Protein AF-A0A9X7E064-F1 (afdb_monomer)

InterPro domains:
  IPR023210 NADP-dependent oxidoreductase domain [PF00248] (1-167)
  IPR036812 NAD(P)-dependent oxidoreductase domain superfamily [G3DSA:3.20.20.100] (1-168)
  IPR036812 NAD(P)-dependent oxidoreductase domain superfamily [SSF51430] (1-170)
  IPR053135 Aldo-Keto Reductase 2 Subfamily Oxidoreductase [PTHR43312] (1-171)

Sequence (176 aa):
ETIEAFEELKKEGIIRHYGISSIRPNVVREYAKRSNIVSVLMEYSLLNRRPEEWFPLLNEHQISVIARGPLAKGILTDNNARKVERVKEKDYLSYSYDELHTTLASVKETIGESSLTGTAIQYCLHNKTVAAVIPGASSLQQLQENIRASQQLPLTKEEYVQLQKIVKYDTYALHR

Radius of gyration: 17.41 Å; Cα contacts (8 Å, |Δi|>4): 252; chains: 1; bounding box: 43×33×42 Å

Foldseek 3Di:
DVQVVQVVCCVVVVDVAAAEEDPFVLVVVCCLPPHDHQEYEYADWLQDQQCVVCLVSCVVSNHAYEHECLCLQVCQFPPNPVVLVCLCVPNSVPDRSVLSVQLVVQLCVLQPPDTSLLQSLLLQVVDPSHPYYDYDDPDPVVVVVNVVSVVDDRDDPVSSVSSVVSHDDDHDPPND

Solvent-accessible surface area (backbone atoms only — not comparable to full-atom values): 9838 Å² total; per-residue (Å²): 106,78,64,55,55,54,51,49,38,37,74,72,61,78,33,92,77,53,60,49,79,56,86,40,47,44,61,52,53,51,43,61,74,74,47,83,48,50,33,37,38,30,70,31,20,66,86,37,39,40,56,62,81,48,38,64,63,32,47,76,61,67,24,28,31,33,27,32,53,25,33,59,90,41,48,37,32,82,85,15,67,81,46,51,59,50,20,74,82,48,55,59,85,92,31,46,42,68,56,45,54,54,40,52,52,54,50,46,64,73,51,55,92,52,55,47,41,27,49,22,49,29,57,49,57,67,42,82,42,34,76,45,75,55,69,84,61,94,45,72,67,47,45,52,50,53,53,51,28,72,69,47,82,71,66,49,73,66,56,51,55,52,51,57,73,66,38,69,82,54,70,71,85,63,57,97

Nearest PDB structures (foldseek):
  1ynp-assembly1_A  TM=9.723E-01  e=6.258E-17  Halalkalibacterium halodurans C-125
  1ynq-assembly2_B  TM=9.766E-01  e=1.450E-16  Halalkalibacterium halodurans C-125
  1ynq-assembly1_A  TM=9.533E-01  e=4.636E-17  Halalkalibacterium halodurans C-125
  8jwl-assembly1_A  TM=7.390E-01  e=1.540E-08  Streptomyces xinghaiensis
  4aub-assembly1_C  TM=7.457E-01  e=4.178E-07  Escherichia coli K-12

Structure (mmCIF, N/CA/C/O backbone):
data_AF-A0A9X7E064-F1
#
_entry.id   AF-A0A9X7E064-F1
#
loop_
_atom_site.group_PDB
_atom_site.id
_atom_site.type_symbol
_atom_site.label_atom_id
_atom_site.label_alt_id
_atom_site.label_comp_id
_atom_site.label_asym_id
_atom_site.label_entity_id
_atom_site.label_seq_id
_atom_site.pdbx_PDB_ins_code
_atom_site.Cartn_x
_atom_site.Cartn_y
_atom_site.Cartn_z
_atom_site.occupancy
_atom_site.B_iso_or_equiv
_atom_site.auth_seq_id
_atom_site.auth_comp_id
_atom_site.auth_asym_id
_atom_site.auth_atom_id
_atom_site.pdbx_PDB_model_num
ATOM 1 N N . GLU A 1 1 ? 21.984 4.489 -17.964 1.00 93.38 1 GLU A N 1
ATOM 2 C CA . GLU A 1 1 ? 22.697 3.826 -16.857 1.00 93.38 1 GLU A CA 1
ATOM 3 C C . GLU A 1 1 ? 21.799 2.970 -15.957 1.00 93.38 1 GLU A C 1
ATOM 5 O O . GLU A 1 1 ? 21.797 1.769 -16.154 1.00 93.38 1 GLU A O 1
ATOM 10 N N . THR A 1 2 ? 20.993 3.500 -15.017 1.00 97.44 2 THR A N 1
ATOM 11 C CA . THR A 1 2 ? 20.268 2.624 -14.053 1.00 97.44 2 THR A CA 1
ATOM 12 C C . THR A 1 2 ? 19.339 1.597 -14.710 1.00 97.44 2 THR A C 1
ATOM 14 O O . THR A 1 2 ? 19.340 0.439 -14.312 1.00 97.44 2 THR A O 1
ATOM 17 N N . ILE A 1 3 ? 18.555 2.002 -15.716 1.00 97.62 3 ILE A N 1
ATOM 18 C CA . ILE A 1 3 ? 17.664 1.081 -16.443 1.00 97.62 3 ILE A CA 1
ATOM 19 C C . ILE A 1 3 ? 18.485 0.028 -17.201 1.00 97.62 3 ILE A C 1
ATOM 21 O O . ILE A 1 3 ? 18.182 -1.154 -17.104 1.00 97.62 3 ILE A O 1
ATOM 25 N N . GLU A 1 4 ? 19.544 0.447 -17.897 1.00 97.94 4 GLU A N 1
ATOM 26 C CA . GLU A 1 4 ? 20.429 -0.448 -18.661 1.00 97.94 4 GLU A CA 1
ATOM 27 C C . GLU A 1 4 ? 21.067 -1.507 -17.761 1.00 97.94 4 GLU A C 1
ATOM 29 O O . GLU A 1 4 ? 21.025 -2.682 -18.101 1.00 97.94 4 GLU A O 1
ATOM 34 N N . ALA A 1 5 ? 21.538 -1.123 -16.571 1.00 98.50 5 ALA A N 1
ATOM 35 C CA . ALA A 1 5 ? 22.094 -2.067 -15.607 1.00 98.50 5 ALA A CA 1
ATOM 36 C C . ALA A 1 5 ? 21.087 -3.171 -15.225 1.00 98.50 5 ALA A C 1
ATOM 38 O O . ALA A 1 5 ? 21.438 -4.347 -15.175 1.00 98.50 5 ALA A O 1
ATOM 39 N N . PHE A 1 6 ? 19.812 -2.831 -14.992 1.00 98.56 6 PHE A N 1
ATOM 40 C CA . PHE A 1 6 ? 18.788 -3.841 -14.694 1.00 98.56 6 PHE A CA 1
ATOM 41 C C . PHE A 1 6 ? 18.397 -4.684 -15.914 1.00 98.56 6 PHE A C 1
ATOM 43 O O . PHE A 1 6 ? 18.065 -5.861 -15.751 1.00 98.56 6 PHE A O 1
ATOM 50 N N . GLU A 1 7 ? 18.449 -4.121 -17.122 1.00 98.44 7 GLU A N 1
ATOM 51 C CA . GLU A 1 7 ? 18.250 -4.891 -18.354 1.00 98.44 7 GLU A CA 1
ATOM 52 C C . GLU A 1 7 ? 19.381 -5.892 -18.597 1.00 98.44 7 GLU A C 1
ATOM 54 O O . GLU A 1 7 ? 19.110 -7.034 -18.964 1.00 98.44 7 GLU A O 1
ATOM 59 N N . GLU A 1 8 ? 20.632 -5.512 -18.336 1.00 98.62 8 GLU A N 1
ATOM 60 C CA . GLU A 1 8 ? 21.789 -6.408 -18.420 1.00 98.62 8 GLU A CA 1
ATOM 61 C C . GLU A 1 8 ? 21.668 -7.558 -17.415 1.00 98.62 8 GLU A C 1
ATOM 63 O O . GLU A 1 8 ? 21.698 -8.720 -17.819 1.00 98.62 8 GLU A O 1
ATOM 68 N N . LEU A 1 9 ? 21.373 -7.263 -16.142 1.00 98.75 9 LEU A N 1
ATOM 69 C CA . LEU A 1 9 ? 21.144 -8.294 -15.118 1.00 98.75 9 LEU A CA 1
ATOM 70 C C . LEU A 1 9 ? 20.004 -9.254 -15.490 1.00 98.75 9 LEU A C 1
ATOM 72 O O . LEU A 1 9 ? 20.058 -10.448 -15.177 1.00 98.75 9 LEU A O 1
ATOM 76 N N . LYS A 1 10 ? 18.949 -8.746 -16.139 1.00 98.50 10 LYS A N 1
ATOM 77 C CA . LYS A 1 10 ? 17.831 -9.570 -16.614 1.00 98.50 10 LYS A CA 1
ATOM 78 C C . LYS A 1 10 ? 18.245 -10.434 -17.803 1.00 98.50 10 LYS A C 1
ATOM 80 O O . LYS A 1 10 ? 17.920 -11.619 -17.836 1.00 98.50 10 LYS A O 1
ATOM 85 N N . LYS A 1 11 ? 18.977 -9.863 -18.762 1.00 98.44 11 LYS A N 1
ATOM 86 C CA . LYS A 1 11 ? 19.489 -10.556 -19.953 1.00 98.44 11 LYS A CA 1
ATOM 87 C C . LYS A 1 11 ? 20.473 -11.668 -19.589 1.00 98.44 11 LYS A C 1
ATOM 89 O O . LYS A 1 11 ? 20.440 -12.728 -20.206 1.00 98.44 11 LYS A O 1
ATOM 94 N N . GLU A 1 12 ? 21.306 -11.445 -18.578 1.00 98.56 12 GLU A N 1
ATOM 95 C CA . GLU A 1 12 ? 22.246 -12.432 -18.032 1.00 98.56 12 GLU A CA 1
ATOM 96 C C . GLU A 1 12 ? 21.563 -13.508 -17.170 1.00 98.56 12 GLU A C 1
ATOM 98 O O . GLU A 1 12 ? 22.194 -14.490 -16.786 1.00 98.56 12 GLU A O 1
ATOM 103 N N . GLY A 1 13 ? 20.271 -13.351 -16.863 1.00 98.50 13 GLY A N 1
ATOM 104 C CA . GLY A 1 13 ? 19.507 -14.302 -16.055 1.00 98.50 13 GLY A CA 1
ATOM 105 C C . GLY A 1 13 ? 19.772 -14.213 -14.549 1.00 98.50 13 GLY A C 1
ATOM 106 O O . GLY A 1 13 ? 19.277 -15.056 -13.801 1.00 98.50 13 GLY A O 1
ATOM 107 N N . ILE A 1 14 ? 20.501 -13.192 -14.085 1.00 98.69 14 ILE A N 1
ATOM 108 C CA . ILE A 1 14 ? 20.764 -12.945 -12.656 1.00 98.69 14 ILE A CA 1
ATOM 109 C C . ILE A 1 14 ? 19.464 -12.571 -11.936 1.00 98.69 14 ILE A C 1
ATOM 111 O O . ILE A 1 14 ? 19.222 -12.992 -10.803 1.00 98.69 14 ILE A O 1
ATOM 115 N N . ILE A 1 15 ? 18.598 -11.809 -12.608 1.00 98.69 15 ILE A N 1
ATOM 116 C CA . ILE A 1 15 ? 17.258 -11.475 -12.123 1.00 98.69 15 ILE A CA 1
ATOM 117 C C . ILE A 1 15 ? 16.197 -11.871 -13.147 1.00 98.69 15 ILE A C 1
ATOM 119 O O . ILE A 1 15 ? 16.409 -11.797 -14.352 1.00 98.69 15 ILE A O 1
ATOM 123 N N . ARG A 1 16 ? 15.004 -12.246 -12.668 1.00 98.50 16 ARG A N 1
ATOM 124 C CA . ARG A 1 16 ? 13.851 -12.508 -13.552 1.00 98.50 16 ARG A CA 1
ATOM 125 C C . ARG A 1 16 ? 13.129 -11.223 -13.956 1.00 98.50 16 ARG A C 1
ATOM 127 O O . ARG A 1 16 ? 12.714 -11.069 -15.099 1.00 98.50 16 ARG A O 1
ATOM 134 N N . HIS A 1 17 ? 12.970 -10.311 -13.001 1.00 98.56 17 HIS A N 1
ATOM 135 C CA . HIS A 1 17 ? 12.263 -9.045 -13.161 1.00 98.56 17 HIS A CA 1
ATOM 136 C C . HIS A 1 17 ? 12.875 -7.990 -12.246 1.00 98.56 17 HIS A C 1
ATOM 138 O O . HIS A 1 17 ? 13.532 -8.326 -11.260 1.00 98.56 17 HIS A O 1
ATOM 144 N N . TYR A 1 18 ? 12.591 -6.727 -12.542 1.00 98.69 18 TYR A N 1
ATOM 145 C CA . TYR A 1 18 ? 12.923 -5.608 -11.676 1.00 98.69 18 TYR A CA 1
ATOM 146 C C . TYR A 1 18 ? 11.718 -4.675 -11.513 1.00 98.69 18 TYR A C 1
ATOM 148 O O . TYR A 1 18 ? 10.743 -4.713 -12.266 1.00 98.69 18 TYR A O 1
ATOM 156 N N . GLY A 1 19 ? 11.782 -3.863 -10.469 1.00 98.50 19 GLY A N 1
ATOM 157 C CA . GLY A 1 19 ? 10.767 -2.895 -10.086 1.00 98.50 19 GLY A CA 1
ATOM 158 C C . GLY A 1 19 ? 11.405 -1.789 -9.259 1.00 98.50 19 GLY A C 1
ATOM 159 O O . GLY A 1 19 ? 12.597 -1.846 -8.953 1.00 98.50 19 GLY A O 1
ATOM 160 N N . ILE A 1 20 ? 10.616 -0.792 -8.876 1.00 98.56 20 ILE A N 1
ATOM 161 C CA . ILE A 1 20 ? 11.091 0.316 -8.037 1.00 98.56 20 ILE A CA 1
ATOM 162 C C . ILE A 1 20 ? 10.289 0.414 -6.744 1.00 98.56 20 ILE A C 1
ATOM 164 O O . ILE A 1 20 ? 9.134 0.008 -6.675 1.00 98.56 20 ILE A O 1
ATOM 168 N N . SER A 1 21 ? 10.890 1.009 -5.717 1.00 98.31 21 SER A N 1
ATOM 169 C CA . SER A 1 21 ? 10.186 1.459 -4.516 1.00 98.31 21 SER A CA 1
ATOM 170 C C . SER A 1 21 ? 10.158 2.977 -4.525 1.00 98.31 21 SER A C 1
ATOM 172 O O . SER A 1 21 ? 11.186 3.624 -4.324 1.00 98.31 21 SER A O 1
ATOM 174 N N . SER A 1 22 ? 9.000 3.559 -4.832 1.00 97.31 22 SER A N 1
ATOM 175 C CA . SER A 1 22 ? 8.873 5.007 -4.970 1.00 97.31 22 SER A CA 1
ATOM 176 C C . SER A 1 22 ? 7.458 5.478 -4.680 1.00 97.31 22 SER A C 1
ATOM 178 O O . SER A 1 22 ? 6.478 4.879 -5.104 1.00 97.31 22 SER A O 1
ATOM 180 N N . ILE A 1 23 ? 7.378 6.612 -3.989 1.00 93.62 23 ILE A N 1
ATOM 181 C CA . ILE A 1 23 ? 6.162 7.421 -3.850 1.00 93.62 23 ILE A CA 1
ATOM 182 C C . ILE A 1 23 ? 6.287 8.754 -4.601 1.00 93.62 23 ILE A C 1
ATOM 184 O O . ILE A 1 23 ? 5.455 9.634 -4.421 1.00 93.62 23 ILE A O 1
ATOM 188 N N . ARG A 1 24 ? 7.373 8.947 -5.366 1.00 95.56 24 ARG A N 1
ATOM 189 C CA . ARG A 1 24 ? 7.664 10.185 -6.098 1.00 95.56 24 ARG A CA 1
ATOM 190 C C . ARG A 1 24 ? 7.096 10.081 -7.510 1.00 95.56 24 ARG A C 1
ATOM 192 O O . ARG A 1 24 ? 7.609 9.260 -8.280 1.00 95.56 24 ARG A O 1
ATOM 199 N N . PRO A 1 25 ? 6.080 10.882 -7.864 1.00 92.44 25 PRO A N 1
ATOM 200 C CA . PRO A 1 25 ? 5.425 10.729 -9.152 1.00 92.44 25 PRO A CA 1
ATOM 201 C C . PRO A 1 25 ? 6.323 10.895 -10.374 1.00 92.44 25 PRO A C 1
ATOM 203 O O . PRO A 1 25 ? 6.206 10.125 -11.322 1.00 92.44 25 PRO A O 1
ATOM 206 N N . ASN A 1 26 ? 7.252 11.848 -10.347 1.00 94.62 26 ASN A N 1
ATOM 207 C CA . ASN A 1 26 ? 8.201 12.071 -11.433 1.00 94.62 26 ASN A CA 1
ATOM 208 C C . ASN A 1 26 ? 9.053 10.822 -11.721 1.00 94.62 26 ASN A C 1
ATOM 210 O O . ASN A 1 26 ? 9.190 10.425 -12.874 1.00 94.62 26 ASN A O 1
ATOM 214 N N . VAL A 1 27 ? 9.542 10.137 -10.683 1.00 96.88 27 VAL A N 1
ATOM 215 C CA . VAL A 1 27 ? 10.279 8.871 -10.818 1.00 96.88 27 VAL A CA 1
ATOM 216 C C . VAL A 1 27 ? 9.371 7.775 -11.371 1.00 96.88 27 VAL A C 1
ATOM 218 O O . VAL A 1 27 ? 9.759 7.077 -12.302 1.00 96.88 27 VAL A O 1
ATOM 221 N N . VAL A 1 28 ? 8.159 7.631 -10.822 1.00 96.75 28 VAL A N 1
ATOM 222 C CA . VAL A 1 28 ? 7.196 6.614 -11.278 1.00 96.75 28 VAL A CA 1
ATOM 223 C C . VAL A 1 28 ? 6.879 6.798 -12.763 1.00 96.75 28 VAL A C 1
ATOM 225 O O . VAL A 1 28 ? 6.911 5.831 -13.519 1.00 96.75 28 VAL A O 1
ATOM 228 N N . ARG A 1 29 ? 6.653 8.041 -13.198 1.00 96.50 29 ARG A N 1
ATOM 229 C CA . ARG A 1 29 ? 6.360 8.389 -14.590 1.00 96.50 29 ARG A CA 1
ATOM 230 C C . ARG A 1 29 ? 7.517 8.061 -15.528 1.00 96.50 29 ARG A C 1
ATOM 232 O O . ARG A 1 29 ? 7.283 7.492 -16.590 1.00 96.50 29 ARG A O 1
ATOM 239 N N . GLU A 1 30 ? 8.745 8.408 -15.150 1.00 97.38 30 GLU A N 1
ATOM 240 C CA . GLU A 1 30 ? 9.923 8.128 -15.977 1.00 97.38 30 GLU A CA 1
ATOM 241 C C . GLU A 1 30 ? 10.150 6.623 -16.142 1.00 97.38 30 GLU A C 1
ATOM 243 O O . GLU A 1 30 ? 10.343 6.154 -17.262 1.00 97.38 30 GLU A O 1
ATOM 248 N N . TYR A 1 31 ? 10.063 5.849 -15.057 1.00 98.12 31 TYR A N 1
ATOM 249 C CA . TYR A 1 31 ? 10.249 4.400 -15.132 1.00 98.12 31 TYR A CA 1
ATOM 250 C C . TYR A 1 31 ? 9.107 3.705 -15.875 1.00 98.12 31 TYR A C 1
ATOM 252 O O . TYR A 1 31 ? 9.384 2.816 -16.677 1.00 98.12 31 TYR A O 1
ATOM 260 N N . ALA A 1 32 ? 7.856 4.133 -15.686 1.00 97.25 32 ALA A N 1
ATOM 261 C CA . ALA A 1 32 ? 6.731 3.572 -16.431 1.00 97.25 32 ALA A CA 1
ATOM 262 C C . ALA A 1 32 ? 6.891 3.761 -17.949 1.00 97.25 32 ALA A C 1
ATOM 264 O O . ALA A 1 32 ? 6.573 2.866 -18.723 1.00 97.25 32 ALA A O 1
ATOM 265 N N . LYS A 1 33 ? 7.440 4.905 -18.377 1.00 96.44 3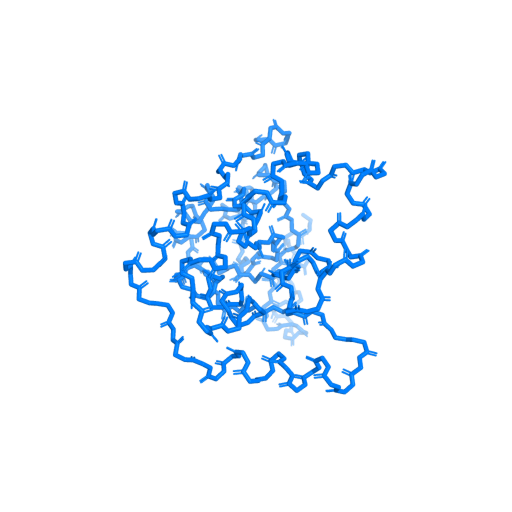3 LYS A N 1
ATOM 266 C CA . LYS A 1 33 ? 7.627 5.222 -19.800 1.00 96.44 33 LYS A CA 1
ATOM 267 C C . LYS A 1 33 ? 8.879 4.614 -20.427 1.00 96.44 33 LYS A C 1
ATOM 269 O O . LYS A 1 33 ? 8.876 4.353 -21.625 1.00 96.44 33 LYS A O 1
ATOM 274 N N . ARG A 1 34 ? 9.971 4.491 -19.668 1.00 97.12 34 ARG A N 1
ATOM 275 C CA . ARG A 1 34 ? 11.319 4.265 -20.229 1.00 97.12 34 ARG A CA 1
ATOM 276 C C . ARG A 1 34 ? 11.943 2.926 -19.860 1.00 97.12 34 ARG A C 1
ATOM 278 O O . ARG A 1 34 ? 13.045 2.646 -20.320 1.00 97.12 34 ARG A O 1
ATOM 285 N N . SER A 1 35 ? 11.299 2.136 -19.007 1.00 97.44 35 SER A N 1
ATOM 286 C CA . SER A 1 35 ? 11.846 0.874 -18.508 1.00 97.44 35 SER A CA 1
ATOM 287 C C . SER A 1 35 ? 10.839 -0.267 -18.622 1.00 97.44 35 SER A C 1
ATOM 289 O O . SER A 1 35 ? 9.665 -0.041 -18.898 1.00 97.44 35 SER A O 1
ATOM 291 N N . ASN A 1 36 ? 11.301 -1.483 -18.345 1.00 97.88 36 ASN A N 1
ATOM 292 C CA . ASN A 1 36 ? 10.494 -2.699 -18.276 1.00 97.88 36 ASN A CA 1
ATOM 293 C C . ASN A 1 36 ? 10.235 -3.132 -16.823 1.00 97.88 36 ASN A C 1
ATOM 295 O O . ASN A 1 36 ? 10.240 -4.331 -16.517 1.00 97.88 36 ASN A O 1
ATOM 299 N N . ILE A 1 37 ? 10.050 -2.171 -15.906 1.00 98.56 37 ILE A N 1
ATOM 300 C CA . ILE A 1 37 ? 9.629 -2.505 -14.543 1.00 98.56 37 ILE A CA 1
ATOM 301 C C . ILE A 1 37 ? 8.286 -3.229 -14.576 1.00 98.56 37 ILE A C 1
ATOM 303 O O . ILE A 1 37 ? 7.386 -2.849 -15.314 1.00 98.56 37 ILE A O 1
ATOM 307 N N . VAL A 1 38 ? 8.128 -4.245 -13.734 1.00 98.62 38 VAL A N 1
ATOM 308 C CA . VAL A 1 38 ? 6.842 -4.957 -13.599 1.00 98.62 38 VAL A CA 1
ATOM 309 C C . VAL A 1 38 ? 6.054 -4.511 -12.373 1.00 98.62 38 VAL A C 1
ATOM 311 O O . VAL A 1 38 ? 4.865 -4.803 -12.251 1.00 98.62 38 VAL A O 1
ATOM 314 N N . SER A 1 39 ? 6.711 -3.809 -11.445 1.00 98.69 39 SER A N 1
ATOM 315 C CA . SER A 1 39 ? 6.088 -3.403 -10.191 1.00 98.69 39 SER A CA 1
ATOM 316 C C . SER A 1 39 ? 6.621 -2.096 -9.610 1.00 98.69 39 SER A C 1
ATOM 318 O O . SER A 1 39 ? 7.823 -1.819 -9.683 1.00 98.69 39 SER A O 1
ATOM 320 N N . VAL A 1 40 ? 5.745 -1.372 -8.912 1.00 98.69 40 VAL A N 1
ATOM 321 C CA . VAL A 1 40 ? 6.093 -0.258 -8.020 1.00 98.69 40 VAL A CA 1
ATOM 322 C C . VAL A 1 40 ? 5.654 -0.586 -6.591 1.00 98.69 40 VAL A C 1
ATOM 324 O O . VAL A 1 40 ? 4.477 -0.811 -6.320 1.00 98.69 40 VAL A O 1
ATOM 327 N N . LEU A 1 41 ? 6.592 -0.587 -5.647 1.00 98.69 41 LEU A N 1
ATOM 328 C CA . LEU A 1 41 ? 6.304 -0.683 -4.218 1.00 98.69 41 LEU A CA 1
ATOM 329 C C . LEU A 1 41 ? 5.911 0.703 -3.681 1.00 98.69 41 LEU A C 1
ATOM 331 O O . LEU A 1 41 ? 6.741 1.616 -3.653 1.00 98.69 41 LEU A O 1
ATOM 335 N N . MET A 1 42 ? 4.663 0.860 -3.229 1.00 98.38 42 MET A N 1
ATOM 336 C CA . MET A 1 42 ? 4.112 2.135 -2.744 1.00 98.38 42 MET A CA 1
ATOM 337 C C . MET A 1 42 ? 3.543 2.002 -1.331 1.00 98.38 42 MET A C 1
ATOM 339 O O . MET A 1 42 ? 3.031 0.953 -0.942 1.00 98.38 42 MET A O 1
ATOM 343 N N . GLU A 1 43 ? 3.625 3.077 -0.542 1.00 98.00 43 GLU A N 1
ATOM 344 C CA . GLU A 1 43 ? 2.888 3.145 0.723 1.00 98.00 43 GLU A CA 1
ATOM 345 C C . GLU A 1 43 ? 1.413 3.387 0.440 1.00 98.00 43 GLU A C 1
ATOM 347 O O . GLU A 1 43 ? 1.046 4.509 0.092 1.00 98.00 43 GLU A O 1
ATOM 352 N N . TYR A 1 44 ? 0.602 2.346 0.598 1.00 98.56 44 TYR A N 1
ATOM 353 C CA . TYR A 1 44 ? -0.824 2.353 0.296 1.00 98.56 44 TYR A CA 1
ATOM 354 C C . TYR A 1 44 ? -1.583 1.678 1.436 1.00 98.56 44 TYR A C 1
ATOM 356 O O . TYR A 1 44 ? -1.213 0.591 1.881 1.00 98.56 44 TYR A O 1
ATOM 364 N N . SER A 1 45 ? -2.605 2.362 1.937 1.00 98.38 45 SER A N 1
ATOM 365 C CA . SER A 1 45 ? -3.495 1.878 2.988 1.00 98.38 45 SER A CA 1
ATOM 366 C C . SER A 1 45 ? -4.837 2.592 2.888 1.00 98.38 45 SER A C 1
ATOM 368 O O . SER A 1 45 ? -4.955 3.609 2.203 1.00 98.38 45 SER A O 1
ATOM 370 N N . LEU A 1 46 ? -5.819 2.120 3.654 1.00 97.62 46 LEU A N 1
ATOM 371 C CA . LEU A 1 46 ? -7.106 2.800 3.811 1.00 97.62 46 LEU A CA 1
ATOM 372 C C . LEU A 1 46 ? -6.951 4.279 4.244 1.00 97.62 46 LEU A C 1
ATOM 374 O O . LEU A 1 46 ? -7.756 5.119 3.861 1.00 97.62 46 LEU A O 1
ATOM 378 N N . LEU A 1 47 ? -5.889 4.622 4.987 1.00 98.44 47 LEU A N 1
ATOM 379 C CA . LEU A 1 47 ? -5.603 5.994 5.443 1.00 98.44 47 LEU A CA 1
ATOM 380 C C . LEU A 1 47 ? -4.584 6.746 4.570 1.00 98.44 47 LEU A C 1
ATOM 382 O O . LEU A 1 47 ? -4.290 7.908 4.835 1.00 98.44 47 LEU A O 1
ATOM 386 N N . ASN A 1 48 ? -4.007 6.110 3.550 1.00 98.19 48 ASN A N 1
ATOM 387 C CA . ASN A 1 48 ? -3.063 6.743 2.633 1.00 98.19 48 ASN A CA 1
ATOM 388 C C . ASN A 1 48 ? -3.390 6.355 1.194 1.00 98.19 48 ASN A C 1
ATOM 390 O O . ASN A 1 48 ? -2.835 5.398 0.649 1.00 98.19 48 ASN A O 1
ATOM 394 N N . ARG A 1 49 ? -4.265 7.154 0.584 1.00 98.06 49 ARG A N 1
ATOM 395 C CA . ARG A 1 49 ? -4.809 6.927 -0.759 1.00 98.06 49 ARG A CA 1
ATOM 396 C C . ARG A 1 49 ? -4.089 7.691 -1.869 1.00 98.06 49 ARG A C 1
ATOM 398 O O . ARG A 1 49 ? -4.440 7.543 -3.030 1.00 98.06 49 ARG A O 1
ATOM 405 N N . ARG A 1 50 ? -3.015 8.422 -1.546 1.00 97.94 50 ARG A N 1
ATOM 406 C CA . ARG A 1 50 ? -2.178 9.139 -2.531 1.00 97.94 50 ARG A CA 1
ATOM 407 C C . ARG A 1 50 ? -1.716 8.282 -3.723 1.00 97.94 50 ARG A C 1
ATOM 409 O O . ARG A 1 50 ? -1.651 8.826 -4.824 1.00 97.94 50 ARG A O 1
ATOM 416 N N . PRO A 1 51 ? -1.402 6.977 -3.565 1.00 97.88 51 PRO A N 1
ATOM 417 C CA . PRO A 1 51 ? -1.075 6.116 -4.703 1.00 97.88 51 PRO A CA 1
ATOM 418 C C . PRO A 1 51 ? -2.196 5.944 -5.737 1.00 97.88 51 PRO A C 1
ATOM 420 O O . PRO A 1 51 ? -1.876 5.741 -6.905 1.00 97.88 51 PRO A O 1
ATOM 423 N N . GLU A 1 52 ? -3.474 6.044 -5.344 1.00 97.88 52 GLU A N 1
ATOM 424 C CA . GLU A 1 52 ? -4.630 5.782 -6.223 1.00 97.88 52 GLU A CA 1
ATOM 425 C C . GLU A 1 52 ? -4.642 6.697 -7.461 1.00 97.88 52 GLU A C 1
ATOM 427 O O . GLU A 1 52 ? -5.024 6.259 -8.544 1.00 97.88 52 GLU A O 1
ATOM 432 N N . GLU A 1 53 ? -4.125 7.927 -7.340 1.00 96.75 53 GLU A N 1
ATOM 433 C CA . GLU A 1 53 ? -3.952 8.879 -8.450 1.00 96.75 53 GLU A CA 1
ATOM 434 C C . GLU A 1 53 ? -3.111 8.309 -9.610 1.00 96.75 53 GLU A C 1
ATOM 436 O O . GLU A 1 53 ? -3.293 8.685 -10.768 1.00 96.75 53 GLU A O 1
ATOM 441 N N . TRP A 1 54 ? -2.196 7.386 -9.312 1.00 95.12 54 TRP A N 1
ATOM 442 C CA . TRP A 1 54 ? -1.213 6.852 -10.260 1.00 95.12 54 TRP A CA 1
ATOM 443 C C . TRP A 1 54 ? -1.596 5.480 -10.801 1.00 95.12 54 TRP A C 1
ATOM 445 O O . TRP A 1 54 ? -0.979 5.005 -11.754 1.00 95.12 54 TRP A O 1
ATOM 455 N N . PHE A 1 55 ? -2.619 4.846 -10.229 1.00 97.25 55 PHE A N 1
ATOM 456 C CA . PHE A 1 55 ? -3.057 3.523 -10.654 1.00 97.25 55 PHE A CA 1
ATOM 457 C C . PHE A 1 55 ? -3.485 3.471 -12.128 1.00 97.25 55 PHE A C 1
ATOM 459 O O . PHE A 1 55 ? -3.092 2.509 -12.786 1.00 97.25 55 PHE A O 1
ATOM 466 N N . PRO A 1 56 ? -4.179 4.479 -12.705 1.00 97.12 56 PRO A N 1
ATOM 467 C CA . PRO A 1 56 ? -4.490 4.475 -14.135 1.00 97.12 56 PRO A CA 1
ATOM 468 C C . PRO A 1 56 ? -3.242 4.417 -15.026 1.00 97.12 56 PRO A C 1
ATOM 470 O O . PRO A 1 56 ? -3.185 3.579 -15.921 1.00 97.12 56 PRO A O 1
ATOM 473 N N . LEU A 1 57 ? -2.223 5.238 -14.734 1.00 96.56 57 LEU A N 1
ATOM 474 C CA . LEU A 1 57 ? -0.951 5.248 -15.469 1.00 96.56 57 LEU A CA 1
ATOM 475 C C . LEU A 1 57 ? -0.238 3.896 -15.356 1.00 96.56 57 LEU A C 1
ATOM 477 O O . LEU A 1 57 ? 0.227 3.345 -16.346 1.00 96.56 57 LEU A O 1
ATOM 481 N N . LEU A 1 58 ? -0.139 3.352 -14.142 1.00 97.88 58 LEU A N 1
ATOM 482 C CA . LEU A 1 58 ? 0.525 2.067 -13.927 1.00 97.88 58 LEU A CA 1
ATOM 483 C C . LEU A 1 58 ? -0.214 0.934 -14.646 1.00 97.88 58 LEU A C 1
ATOM 485 O O . LEU A 1 58 ? 0.422 0.104 -15.288 1.00 97.88 58 LEU A O 1
ATOM 489 N N . ASN A 1 59 ? -1.546 0.949 -14.619 1.00 96.56 59 ASN A N 1
ATOM 490 C CA . ASN A 1 59 ? -2.369 -0.034 -15.309 1.00 96.56 59 ASN A CA 1
ATOM 491 C C . ASN A 1 59 ? -2.239 0.058 -16.840 1.00 96.56 59 ASN A C 1
ATOM 493 O O . ASN A 1 59 ? -2.140 -0.977 -17.493 1.00 96.56 59 ASN A O 1
ATOM 497 N N . GLU A 1 60 ? -2.186 1.268 -17.409 1.00 96.88 60 GLU A N 1
ATOM 498 C CA . GLU A 1 60 ? -1.933 1.492 -18.845 1.00 96.88 60 GLU A CA 1
ATOM 499 C C . GLU A 1 60 ? -0.612 0.850 -19.293 1.00 96.88 60 GLU A C 1
ATOM 501 O O . GLU A 1 60 ? -0.543 0.214 -20.343 1.00 96.88 60 GLU A O 1
ATOM 506 N N . HIS A 1 61 ? 0.417 0.942 -18.451 1.00 97.75 61 HIS A N 1
ATOM 507 C CA . HIS A 1 61 ? 1.729 0.349 -18.698 1.00 97.75 61 HIS A CA 1
ATOM 508 C C . HIS A 1 61 ? 1.858 -1.114 -18.229 1.00 97.75 61 HIS A C 1
ATOM 510 O O . HIS A 1 61 ? 2.948 -1.676 -18.309 1.00 97.75 61 HIS A O 1
ATOM 516 N N . GLN A 1 62 ? 0.774 -1.752 -17.763 1.00 97.50 62 GLN A N 1
ATOM 517 C CA . GLN A 1 62 ? 0.772 -3.123 -17.219 1.00 97.50 62 GLN A CA 1
ATOM 518 C C . GLN A 1 62 ? 1.737 -3.320 -16.031 1.00 97.50 62 GLN A C 1
ATOM 520 O O . GLN A 1 62 ? 2.288 -4.400 -15.816 1.00 97.50 62 GLN A O 1
ATOM 525 N N . ILE A 1 63 ? 1.929 -2.271 -15.234 1.00 98.62 63 ILE A N 1
ATOM 526 C CA . ILE A 1 63 ? 2.776 -2.260 -14.043 1.00 98.62 63 ILE A CA 1
ATOM 527 C C . ILE A 1 63 ? 1.889 -2.436 -12.815 1.00 98.62 63 ILE A C 1
ATOM 529 O O . ILE A 1 63 ? 0.937 -1.687 -12.597 1.00 98.62 63 ILE A O 1
ATOM 533 N N . SER A 1 64 ? 2.224 -3.411 -11.975 1.00 98.62 64 SER A N 1
ATOM 534 C CA . SER A 1 64 ? 1.481 -3.663 -10.740 1.00 98.62 64 SER A CA 1
ATOM 535 C C . SER A 1 64 ? 1.998 -2.831 -9.567 1.00 98.62 64 SER A C 1
ATOM 537 O O . SER A 1 64 ? 3.169 -2.465 -9.488 1.00 98.62 64 SER A O 1
ATOM 539 N N . VAL A 1 65 ? 1.143 -2.585 -8.585 1.00 98.75 65 VAL A N 1
ATOM 540 C CA . VAL A 1 65 ? 1.527 -2.024 -7.291 1.00 98.75 65 VAL A CA 1
ATOM 541 C C . VAL A 1 65 ? 1.717 -3.150 -6.284 1.00 98.75 65 VAL A C 1
ATOM 543 O O . VAL A 1 65 ? 0.916 -4.080 -6.195 1.00 98.75 65 VAL A O 1
ATOM 546 N N . ILE A 1 66 ? 2.780 -3.040 -5.493 1.00 98.75 66 ILE A N 1
ATOM 547 C CA . ILE A 1 66 ? 2.931 -3.788 -4.247 1.00 98.75 66 ILE A CA 1
ATOM 548 C C . ILE A 1 66 ? 2.666 -2.793 -3.117 1.00 98.75 66 ILE A C 1
ATOM 550 O O . ILE A 1 66 ? 3.320 -1.752 -3.031 1.00 98.75 66 ILE A O 1
ATOM 554 N N . ALA A 1 67 ? 1.691 -3.076 -2.259 1.00 98.38 67 ALA A N 1
ATOM 555 C CA . ALA A 1 67 ? 1.329 -2.186 -1.163 1.00 98.38 67 ALA A CA 1
ATOM 556 C C . ALA A 1 67 ? 2.163 -2.496 0.087 1.00 98.38 67 ALA A C 1
ATOM 558 O O . ALA A 1 67 ? 2.045 -3.574 0.676 1.00 98.38 67 ALA A O 1
ATOM 559 N N . ARG A 1 68 ? 2.978 -1.531 0.530 1.00 98.38 68 ARG A N 1
ATOM 560 C CA . ARG A 1 68 ? 3.612 -1.544 1.859 1.00 98.38 68 ARG A CA 1
ATOM 561 C C . ARG A 1 68 ? 2.866 -0.643 2.834 1.00 98.38 68 ARG A C 1
ATOM 563 O O . ARG A 1 68 ? 2.232 0.331 2.446 1.00 98.38 68 ARG A O 1
ATOM 570 N N . GLY A 1 69 ? 3.02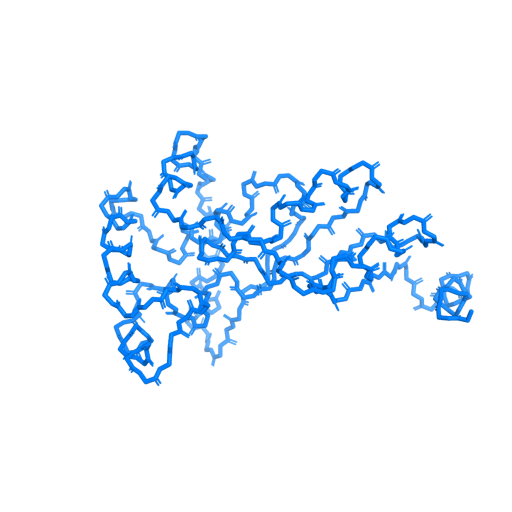6 -0.923 4.126 1.00 97.31 69 GLY A N 1
ATOM 571 C CA . GLY A 1 69 ? 2.363 -0.164 5.188 1.00 97.31 69 GLY A CA 1
ATOM 572 C C . GLY A 1 69 ? 0.824 -0.215 5.181 1.00 97.31 69 GLY A C 1
ATOM 573 O O . GLY A 1 69 ? 0.232 0.772 5.621 1.00 97.31 69 GLY A O 1
ATOM 574 N N . PRO A 1 70 ? 0.168 -1.325 4.770 1.00 97.75 70 PRO A N 1
ATOM 575 C CA . PRO A 1 70 ? -1.297 -1.397 4.666 1.00 97.75 70 PRO A CA 1
ATOM 576 C C . PRO A 1 70 ? -2.006 -1.152 6.004 1.00 97.75 70 PRO A C 1
ATOM 578 O O . PRO A 1 70 ? -3.132 -0.674 6.033 1.00 97.75 70 PRO A O 1
ATOM 581 N N . LEU A 1 71 ? -1.322 -1.415 7.124 1.00 97.62 71 LEU A N 1
ATOM 582 C CA . LEU A 1 71 ? -1.855 -1.251 8.478 1.00 97.62 71 LEU A CA 1
ATOM 583 C C . LEU A 1 71 ? -1.548 0.120 9.108 1.00 97.62 71 LEU A C 1
ATOM 585 O O . LEU A 1 71 ? -1.737 0.296 10.311 1.00 97.62 71 LEU A O 1
ATOM 589 N N . ALA A 1 72 ? -1.011 1.080 8.343 1.00 97.38 72 ALA A N 1
ATOM 590 C CA . ALA A 1 72 ? -0.723 2.443 8.808 1.00 97.38 72 ALA A CA 1
ATOM 591 C C . ALA A 1 72 ? 0.063 2.482 10.140 1.00 97.38 72 ALA A C 1
ATOM 593 O O . ALA A 1 72 ? -0.343 3.109 11.113 1.00 97.38 72 ALA A O 1
ATOM 594 N N . LYS A 1 73 ? 1.188 1.753 10.216 1.00 95.25 73 LYS A N 1
ATOM 595 C CA . LYS A 1 73 ? 2.020 1.615 11.438 1.00 95.25 73 LYS A CA 1
ATOM 596 C C . LYS A 1 73 ? 1.279 1.023 12.659 1.00 95.25 73 LYS A C 1
ATOM 598 O O . LYS A 1 73 ? 1.696 1.237 13.800 1.00 95.25 73 LYS A O 1
ATOM 603 N N . GLY A 1 74 ? 0.217 0.252 12.420 1.00 95.69 74 GLY A N 1
ATOM 604 C CA . GLY A 1 74 ? -0.624 -0.367 13.449 1.00 95.69 74 GLY A CA 1
ATOM 605 C C . GLY A 1 74 ? -1.830 0.482 13.859 1.00 95.69 74 GLY A C 1
ATOM 606 O O . GLY A 1 74 ? -2.495 0.157 14.832 1.00 95.69 74 GLY A O 1
ATOM 607 N N . ILE A 1 75 ? -2.112 1.586 13.162 1.00 97.81 75 ILE A N 1
ATOM 608 C CA . ILE A 1 75 ? -3.339 2.366 13.383 1.00 97.81 75 ILE A CA 1
ATOM 609 C C . ILE A 1 75 ? -4.566 1.578 12.901 1.00 97.81 75 ILE A C 1
ATOM 611 O O . ILE A 1 75 ? -5.623 1.639 13.518 1.00 97.81 75 ILE A O 1
ATOM 615 N N . LEU A 1 76 ? -4.421 0.793 11.833 1.00 97.31 76 LEU A N 1
ATOM 616 C CA . LEU A 1 76 ? -5.501 -0.000 11.240 1.00 97.31 76 LEU A CA 1
ATOM 617 C C . LEU A 1 76 ? -5.505 -1.454 11.737 1.00 97.31 76 LEU A C 1
ATOM 619 O O . LEU A 1 76 ? -5.818 -2.365 10.980 1.00 97.31 76 LEU A O 1
ATOM 623 N N . THR A 1 77 ? -5.111 -1.687 12.988 1.00 95.12 77 THR A N 1
ATOM 624 C CA . THR A 1 77 ? -5.225 -3.005 13.633 1.00 95.12 77 THR A CA 1
ATOM 625 C C . THR A 1 77 ? -6.315 -2.993 14.693 1.00 95.12 77 THR A C 1
ATOM 627 O O . THR A 1 77 ? -6.638 -1.939 15.236 1.00 95.12 77 THR A O 1
ATOM 630 N N . ASP A 1 78 ? -6.837 -4.159 15.062 1.00 90.19 78 ASP A N 1
ATOM 631 C CA . ASP A 1 78 ? -7.904 -4.253 16.070 1.00 90.19 78 ASP A CA 1
ATOM 632 C C . ASP A 1 78 ? -7.448 -3.734 17.453 1.00 90.19 78 ASP A C 1
ATOM 634 O O . ASP A 1 78 ? -8.206 -3.077 18.166 1.00 90.19 78 ASP A O 1
ATOM 638 N N . ASN A 1 79 ? -6.164 -3.916 17.789 1.00 88.94 79 ASN A N 1
ATOM 639 C CA . ASN A 1 79 ? -5.526 -3.340 18.979 1.00 88.94 79 ASN A CA 1
ATOM 640 C C . ASN A 1 79 ? -4.674 -2.101 18.634 1.00 88.94 79 ASN A C 1
ATOM 642 O O . ASN A 1 79 ? -3.441 -2.155 18.614 1.00 88.94 79 ASN A O 1
ATOM 646 N N . ASN A 1 80 ? -5.330 -0.980 18.328 1.00 94.31 80 ASN A N 1
ATOM 647 C CA . ASN A 1 80 ? -4.678 0.245 17.847 1.00 94.31 80 ASN A CA 1
ATOM 648 C C . ASN A 1 80 ? -4.611 1.400 18.859 1.00 94.31 80 ASN A C 1
ATOM 650 O O . ASN A 1 80 ? -3.969 2.403 18.554 1.00 94.31 80 ASN A O 1
ATOM 654 N N . ALA A 1 81 ? -5.199 1.288 20.057 1.00 94.38 81 ALA A N 1
ATOM 655 C CA . ALA A 1 81 ? -5.349 2.419 20.986 1.00 94.38 81 ALA A CA 1
ATOM 656 C C . ALA A 1 81 ? -4.024 3.162 21.250 1.00 94.38 81 ALA A C 1
A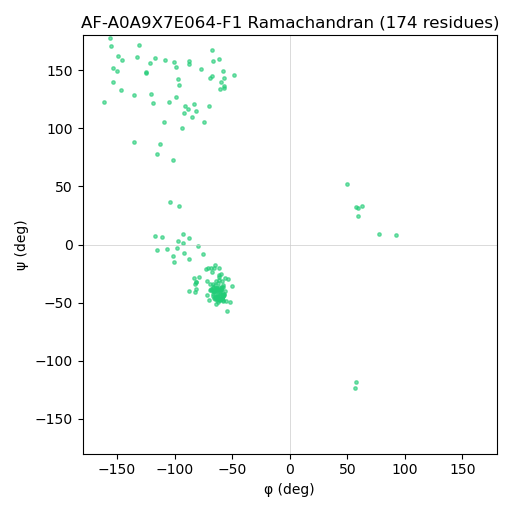TOM 658 O O . ALA A 1 81 ? -3.913 4.367 21.040 1.00 94.38 81 ALA A O 1
ATOM 659 N N . ARG A 1 82 ? -2.953 2.424 21.580 1.00 94.00 82 ARG A N 1
ATOM 660 C CA . ARG A 1 82 ? -1.609 3.001 21.798 1.00 94.00 82 ARG A CA 1
ATOM 661 C C . ARG A 1 82 ? -0.969 3.609 20.545 1.00 94.00 82 ARG A C 1
ATOM 663 O O . ARG A 1 82 ? 0.029 4.314 20.663 1.00 94.00 82 ARG A O 1
ATOM 670 N N . LYS A 1 83 ? -1.423 3.242 19.346 1.00 94.69 83 LYS A N 1
ATOM 671 C CA . LYS A 1 83 ? -0.915 3.768 18.069 1.00 94.69 83 LYS A CA 1
ATOM 672 C C . LYS A 1 83 ? -1.663 5.037 17.678 1.00 94.69 83 LYS A C 1
ATOM 674 O O . LYS A 1 83 ? -1.012 5.983 17.255 1.00 94.69 83 LYS A O 1
ATOM 679 N N . VAL A 1 84 ? -2.977 5.064 17.897 1.00 95.69 84 VAL A N 1
ATOM 680 C CA . VAL A 1 84 ? -3.829 6.246 17.712 1.00 95.69 84 VAL A CA 1
ATOM 681 C C . VAL A 1 84 ? -3.421 7.359 18.679 1.00 95.69 84 VAL A C 1
ATOM 683 O O . VAL A 1 84 ? -3.225 8.487 18.250 1.00 95.69 84 VAL A O 1
ATOM 686 N N . GLU A 1 85 ? -3.162 7.039 19.950 1.00 95.31 85 GLU A N 1
ATOM 687 C CA . GLU A 1 85 ? -2.714 8.027 20.948 1.00 95.31 85 GLU A CA 1
ATOM 688 C C . GLU A 1 85 ? -1.417 8.753 20.559 1.00 95.31 85 GLU A C 1
ATOM 690 O O . GLU A 1 85 ? -1.287 9.952 20.790 1.00 95.31 85 GLU A O 1
ATOM 695 N N . ARG A 1 86 ? -0.476 8.072 19.889 1.00 93.31 86 ARG A N 1
ATOM 696 C CA . ARG A 1 86 ? 0.778 8.700 19.423 1.00 93.31 86 ARG A CA 1
ATOM 697 C C . ARG A 1 86 ? 0.554 9.781 18.371 1.00 93.31 86 ARG A C 1
ATOM 699 O O . ARG A 1 86 ? 1.448 10.589 18.146 1.00 93.31 86 ARG A O 1
ATOM 706 N N . VAL A 1 87 ? -0.612 9.811 17.730 1.00 94.00 87 VAL A N 1
ATO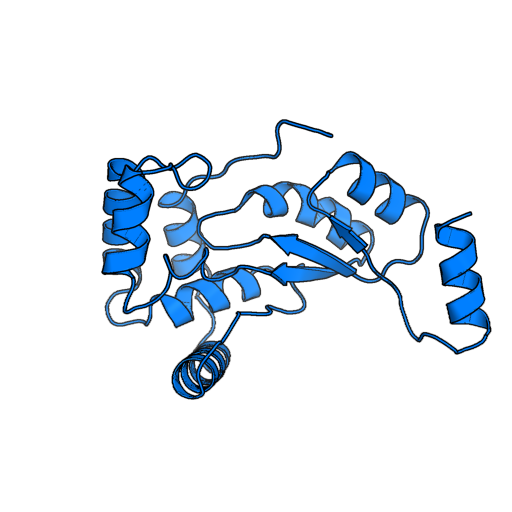M 707 C CA . VAL A 1 87 ? -0.941 10.851 16.750 1.00 94.00 87 VAL A CA 1
ATOM 708 C C . VAL A 1 87 ? -1.104 12.218 17.424 1.00 94.00 87 VAL A C 1
ATOM 710 O O . VAL A 1 87 ? -0.864 13.228 16.777 1.00 94.00 87 VAL A O 1
ATOM 713 N N . LYS A 1 88 ? -1.356 12.272 18.744 1.00 93.75 88 LYS A N 1
ATOM 714 C CA . LYS A 1 88 ? -1.304 13.524 19.528 1.00 93.75 88 LYS A CA 1
ATOM 715 C C . LYS A 1 88 ? 0.080 14.174 19.530 1.00 93.75 88 LYS A C 1
ATOM 717 O O . LYS A 1 88 ? 0.185 15.387 19.649 1.00 93.75 88 LYS A O 1
ATOM 722 N N . GLU A 1 89 ? 1.140 13.369 19.436 1.00 94.19 89 GLU A N 1
ATOM 723 C CA . GLU A 1 89 ? 2.525 13.859 19.405 1.00 94.19 89 GLU A CA 1
ATOM 724 C C . GLU A 1 89 ? 2.916 14.331 18.000 1.00 94.19 89 GLU A C 1
ATOM 726 O O . GLU A 1 89 ? 3.741 15.232 17.841 1.00 94.19 89 GLU A O 1
ATOM 731 N N . LYS A 1 90 ? 2.357 13.681 16.973 1.00 93.44 90 LYS A N 1
ATOM 732 C CA . LYS A 1 90 ? 2.608 13.980 15.567 1.00 93.44 90 LYS A CA 1
ATOM 733 C C . LYS A 1 90 ? 1.508 13.400 14.686 1.00 93.44 90 LYS A C 1
ATOM 735 O O . LYS A 1 90 ? 1.351 12.178 14.631 1.00 93.44 90 LYS A O 1
ATOM 740 N N . ASP A 1 91 ? 0.867 14.272 13.916 1.00 95.50 91 ASP A N 1
ATOM 741 C CA . ASP A 1 91 ? -0.167 13.921 12.942 1.00 95.50 91 ASP A CA 1
ATOM 742 C C . ASP A 1 91 ? 0.233 12.753 12.024 1.00 95.50 91 ASP A C 1
ATOM 744 O O . ASP A 1 91 ? 1.396 12.583 11.618 1.00 95.50 91 ASP A O 1
ATOM 748 N N . TYR A 1 92 ? -0.761 11.941 11.659 1.00 96.44 92 TYR A N 1
ATOM 749 C CA . TYR A 1 92 ? -0.588 10.868 10.689 1.00 96.44 92 TYR A CA 1
ATOM 750 C C . TYR A 1 92 ? -0.961 11.382 9.301 1.00 96.44 92 TYR A C 1
ATOM 752 O O . TYR A 1 92 ? -2.131 11.431 8.931 1.00 96.44 92 TYR A O 1
ATOM 760 N N . LEU A 1 93 ? 0.053 11.730 8.507 1.00 95.69 93 LEU A N 1
ATOM 761 C CA . LEU A 1 93 ? -0.143 12.373 7.204 1.00 95.69 93 LEU A CA 1
ATOM 762 C C . LEU A 1 93 ? -0.943 13.676 7.364 1.00 95.69 93 LEU A C 1
ATOM 764 O O . LEU A 1 93 ? -0.455 14.584 8.024 1.00 95.69 93 LEU A O 1
ATOM 768 N N . SER A 1 94 ? -2.122 13.770 6.749 1.00 96.00 94 SER A N 1
ATOM 769 C CA . SER A 1 94 ? -3.035 14.911 6.839 1.00 96.00 94 SER A CA 1
ATOM 770 C C . SER A 1 94 ? -4.080 14.765 7.949 1.00 96.00 94 SER A C 1
ATOM 772 O O . SER A 1 94 ? -4.951 15.623 8.065 1.00 96.00 94 SER A O 1
ATOM 774 N N . TYR A 1 95 ? -4.056 13.672 8.717 1.00 97.56 95 TYR A N 1
ATOM 775 C CA . TYR A 1 95 ? -4.994 13.450 9.811 1.00 97.56 95 TYR A CA 1
ATOM 776 C C . TYR A 1 95 ? -4.426 13.998 11.112 1.00 97.56 95 TYR A C 1
ATOM 778 O O . TYR A 1 95 ? -3.413 13.487 11.608 1.00 97.56 95 TYR A O 1
ATOM 786 N N . SER A 1 96 ? -5.138 14.962 11.694 1.00 97.50 96 SER A N 1
ATOM 787 C CA . SER A 1 96 ? -4.978 15.287 13.109 1.00 97.50 96 SER A CA 1
ATOM 788 C C . SER A 1 96 ? -5.473 14.135 13.990 1.00 97.50 96 SER A C 1
ATOM 790 O O . SER A 1 96 ? -6.152 13.212 13.524 1.00 97.50 96 SER A O 1
ATOM 792 N N . TYR A 1 97 ? -5.153 14.182 15.284 1.00 97.00 97 TYR A N 1
ATOM 793 C CA . TYR A 1 97 ? -5.638 13.185 16.241 1.00 97.00 97 TYR A CA 1
ATOM 794 C C . TYR A 1 97 ? -7.176 13.062 16.247 1.00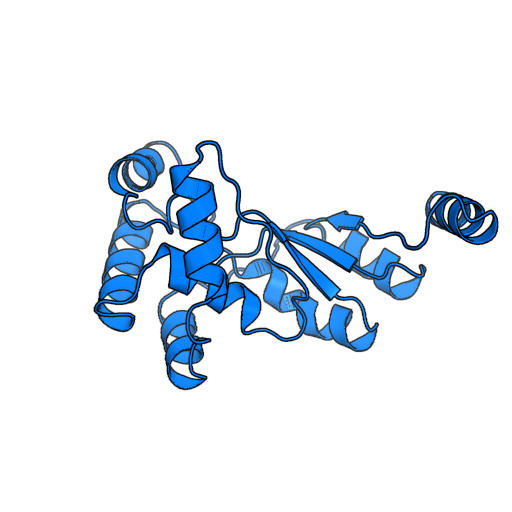 97.00 97 TYR A C 1
ATOM 796 O O . TYR A 1 97 ? -7.695 11.950 16.128 1.00 97.00 97 TYR A O 1
ATOM 804 N N . ASP A 1 98 ? -7.904 14.181 16.330 1.00 97.06 98 ASP A N 1
ATOM 805 C CA . ASP A 1 98 ? -9.372 14.175 16.421 1.00 97.06 98 ASP A CA 1
ATOM 806 C C . ASP A 1 98 ? -10.029 13.703 15.116 1.00 97.06 98 ASP A C 1
ATOM 808 O O . ASP A 1 98 ? -10.996 12.932 15.130 1.00 97.06 98 ASP A O 1
ATOM 812 N N . GLU A 1 99 ? -9.470 14.111 13.973 1.00 97.81 99 GLU A N 1
ATOM 813 C CA . GLU A 1 99 ? -9.925 13.653 12.660 1.00 97.81 99 GLU A CA 1
ATOM 814 C C . GLU A 1 99 ? -9.702 12.152 12.493 1.00 97.81 99 GLU A C 1
ATOM 816 O O . GLU A 1 99 ? -10.600 11.442 12.039 1.00 97.81 99 GLU A O 1
ATOM 821 N N . LEU A 1 100 ? -8.521 11.652 12.874 1.00 97.88 100 LEU A N 1
ATOM 822 C CA . LEU A 1 100 ? -8.216 10.228 12.808 1.00 97.88 100 LEU A CA 1
ATOM 823 C C . LEU A 1 100 ? -9.155 9.429 13.711 1.00 97.88 100 LEU A C 1
ATOM 825 O O . LEU A 1 100 ? -9.684 8.406 13.284 1.00 97.88 100 LEU A O 1
ATOM 829 N N . HIS A 1 101 ? -9.372 9.892 14.943 1.00 96.88 101 HIS A N 1
ATOM 830 C CA . HIS A 1 101 ? -10.251 9.224 15.895 1.00 96.88 101 HIS A CA 1
ATOM 831 C C . HIS A 1 101 ? -11.685 9.130 15.357 1.00 96.88 101 HIS A C 1
ATOM 833 O O . HIS A 1 101 ? -12.276 8.049 15.356 1.00 96.88 101 HIS A O 1
ATOM 839 N N . THR A 1 102 ? -12.216 10.235 14.827 1.00 97.94 102 THR A N 1
ATOM 840 C CA . THR A 1 102 ? -13.554 10.282 14.214 1.00 97.94 102 THR A CA 1
ATOM 841 C C . THR A 1 102 ? -13.637 9.374 12.986 1.00 97.94 102 THR A C 1
ATOM 843 O O . THR A 1 102 ? -14.555 8.565 12.875 1.00 97.94 102 THR A O 1
ATOM 846 N N . THR A 1 103 ? -12.631 9.425 12.108 1.00 98.25 103 THR A N 1
ATOM 847 C CA . THR A 1 103 ? -12.552 8.579 10.905 1.00 98.25 103 THR A CA 1
ATOM 848 C C . THR A 1 103 ? -12.559 7.096 11.273 1.00 98.25 103 THR A C 1
ATOM 850 O O . THR A 1 103 ? -13.302 6.313 10.686 1.00 98.25 103 THR A O 1
ATOM 853 N N . LEU A 1 104 ? -11.758 6.687 12.263 1.00 98.06 104 LEU A N 1
ATOM 854 C CA . LEU A 1 104 ? -11.693 5.294 12.706 1.00 98.06 104 LEU A CA 1
ATOM 855 C C . LEU A 1 104 ? -12.998 4.822 13.352 1.00 98.06 104 LEU A C 1
ATOM 857 O O . LEU A 1 104 ? -13.347 3.654 13.188 1.00 98.06 104 LEU A O 1
ATOM 861 N N . ALA A 1 105 ? -13.719 5.699 14.056 1.00 97.50 105 ALA A N 1
ATOM 862 C CA . ALA A 1 105 ? -15.040 5.378 14.589 1.00 97.50 105 ALA A CA 1
ATOM 863 C C . ALA A 1 105 ? -16.040 5.092 13.454 1.00 97.50 105 ALA A C 1
ATOM 865 O O . ALA A 1 105 ? -16.678 4.043 13.464 1.00 97.50 105 ALA A O 1
ATOM 866 N N . SER A 1 106 ? -16.091 5.948 12.429 1.00 98.06 106 SER A N 1
ATOM 867 C CA . SER A 1 106 ? -16.955 5.749 11.254 1.00 98.06 106 SER A CA 1
ATOM 868 C C . SER A 1 106 ? -16.563 4.522 10.423 1.00 98.06 106 SER A C 1
ATOM 870 O O . SER A 1 106 ? -17.432 3.800 9.931 1.00 98.06 106 SER A O 1
ATOM 872 N N . VAL A 1 107 ? -15.261 4.235 10.286 1.00 97.88 107 VAL A N 1
ATOM 873 C CA . VAL A 1 107 ? -14.792 2.989 9.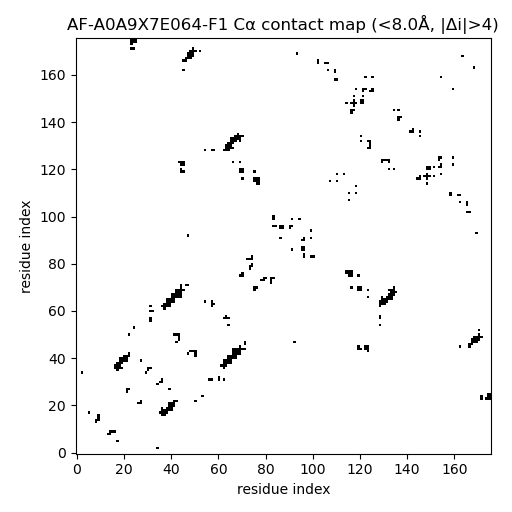656 1.00 97.88 107 VAL A CA 1
ATOM 874 C C . VAL A 1 107 ? -15.276 1.779 10.4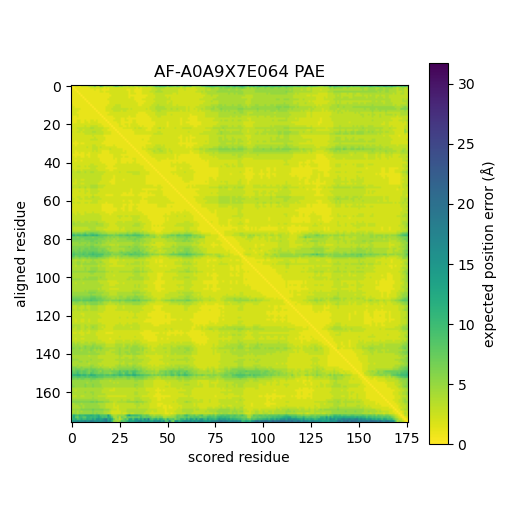54 1.00 97.88 107 VAL A C 1
ATOM 876 O O . VAL A 1 107 ? -15.813 0.854 9.855 1.00 97.88 107 VAL A O 1
ATOM 879 N N . LYS A 1 108 ? -15.142 1.785 11.788 1.00 96.25 108 LYS A N 1
ATOM 880 C CA . LYS A 1 108 ? -15.622 0.686 12.644 1.00 96.25 108 LYS A CA 1
ATOM 881 C C . LYS A 1 108 ? -17.130 0.470 12.527 1.00 96.25 108 LYS A C 1
ATOM 883 O O . LYS A 1 108 ? -17.563 -0.667 12.405 1.00 96.25 108 LYS A O 1
ATOM 888 N N . GLU A 1 109 ? -17.912 1.544 12.509 1.00 96.44 109 GLU A N 1
ATOM 889 C CA . GLU A 1 109 ? -19.362 1.466 12.300 1.00 96.44 109 GLU A CA 1
ATOM 890 C C . GLU A 1 109 ? -19.710 0.837 10.941 1.00 96.44 109 GLU A C 1
ATOM 892 O O . GLU A 1 109 ? -20.594 -0.009 10.856 1.00 96.44 109 GLU A O 1
ATOM 897 N N . THR A 1 110 ? -18.963 1.188 9.890 1.00 95.75 110 THR A N 1
ATOM 898 C CA . THR A 1 110 ? -19.193 0.680 8.526 1.00 95.75 110 THR A CA 1
ATOM 899 C C . THR A 1 110 ? -18.876 -0.805 8.386 1.00 95.75 110 THR A C 1
ATOM 901 O O . THR A 1 110 ? -19.576 -1.515 7.670 1.00 95.75 110 THR A O 1
ATOM 904 N N . ILE A 1 111 ? -17.816 -1.279 9.042 1.00 94.50 111 ILE A N 1
ATOM 905 C CA . ILE A 1 111 ? -17.353 -2.671 8.911 1.00 94.50 111 ILE A CA 1
ATOM 906 C C . ILE A 1 111 ? -18.049 -3.620 9.901 1.00 94.50 111 ILE A C 1
ATOM 908 O O . ILE A 1 111 ? -17.924 -4.842 9.769 1.00 94.50 111 ILE A O 1
ATOM 912 N N . GLY A 1 112 ? -18.760 -3.072 10.894 1.00 93.69 112 GLY A N 1
ATOM 913 C CA . GLY A 1 112 ? -19.441 -3.822 11.946 1.00 93.69 112 GLY A CA 1
ATOM 914 C C . GLY A 1 112 ? -18.484 -4.730 12.720 1.00 93.69 112 GLY A C 1
ATOM 915 O O . GLY A 1 112 ? -17.465 -4.285 13.242 1.00 93.69 112 GLY A O 1
ATOM 916 N N . GLU A 1 113 ? -18.799 -6.024 12.752 1.00 91.81 113 GLU A N 1
ATOM 917 C CA . GLU A 1 113 ? -18.006 -7.054 13.444 1.00 91.81 113 GLU A CA 1
ATOM 918 C C . GLU A 1 113 ? -16.763 -7.513 12.658 1.00 91.81 113 GLU A C 1
ATOM 920 O O . GLU A 1 113 ? -16.003 -8.373 13.115 1.00 91.81 113 GLU A O 1
ATOM 925 N N . SER A 1 114 ? -16.539 -6.979 11.455 1.00 92.56 114 SER A N 1
ATOM 926 C CA . SER A 1 114 ? -15.366 -7.333 10.658 1.00 92.56 114 SER A CA 1
ATOM 927 C C . SER A 1 114 ? -14.086 -6.790 11.293 1.00 92.56 114 SER A C 1
ATOM 929 O O . SER A 1 114 ? -14.039 -5.675 11.807 1.00 92.56 114 SER A O 1
ATOM 931 N N . SER A 1 115 ? -12.998 -7.559 11.199 1.00 93.94 115 SER A N 1
ATOM 932 C CA . SER A 1 115 ? -11.679 -7.103 11.659 1.00 93.94 115 SER A CA 1
ATOM 933 C C . SER A 1 115 ? -11.235 -5.856 10.890 1.00 93.94 115 SER A C 1
ATOM 935 O O . SER A 1 115 ? -11.261 -5.823 9.652 1.00 93.94 115 SER A O 1
ATOM 937 N N . LEU A 1 116 ? -10.744 -4.851 11.618 1.00 95.88 116 LEU A N 1
ATOM 938 C CA . LEU A 1 116 ? -10.145 -3.654 11.031 1.00 95.88 116 LEU A CA 1
ATOM 939 C C . LEU A 1 116 ? -8.851 -4.004 10.286 1.00 95.88 116 LEU A C 1
ATOM 941 O O . LEU A 1 116 ? -8.618 -3.502 9.186 1.00 95.88 116 LEU A O 1
ATOM 945 N N . THR A 1 117 ? -8.053 -4.912 10.857 1.00 95.44 117 THR A N 1
ATOM 946 C CA . THR A 1 117 ? -6.830 -5.451 10.238 1.00 95.44 117 THR A CA 1
ATOM 947 C C . THR A 1 117 ? -7.151 -6.108 8.896 1.00 95.44 117 THR A C 1
ATOM 949 O O . THR A 1 117 ? -6.525 -5.817 7.874 1.00 95.44 117 THR A O 1
ATOM 952 N N . GLY A 1 118 ? -8.180 -6.956 8.911 1.00 95.94 118 GLY A N 1
ATOM 953 C CA . GLY A 1 118 ? -8.764 -7.605 7.747 1.00 95.94 118 GLY A CA 1
ATOM 954 C C . GLY A 1 118 ? -9.181 -6.635 6.658 1.00 95.94 118 GLY A C 1
ATOM 955 O O . GLY A 1 118 ? -8.678 -6.674 5.533 1.00 95.94 118 GLY A O 1
ATOM 956 N N . THR A 1 119 ? -10.047 -5.699 7.039 1.00 97.00 119 THR A N 1
ATOM 957 C CA . THR A 1 119 ? -10.578 -4.664 6.151 1.00 97.00 119 THR A CA 1
ATOM 958 C C . THR A 1 119 ? -9.465 -3.838 5.517 1.00 97.00 119 THR A C 1
ATOM 960 O O . THR A 1 119 ? -9.505 -3.579 4.320 1.00 97.00 119 THR A O 1
ATOM 963 N N . ALA A 1 120 ? -8.444 -3.440 6.277 1.00 97.25 120 ALA A N 1
ATOM 964 C CA . ALA A 1 120 ? -7.345 -2.632 5.755 1.00 97.25 120 ALA A CA 1
ATOM 965 C C . ALA A 1 120 ? -6.529 -3.362 4.675 1.00 97.25 120 ALA A C 1
ATOM 967 O O . ALA A 1 120 ? -6.133 -2.752 3.677 1.00 97.25 120 ALA A O 1
ATOM 968 N N . ILE A 1 121 ? -6.300 -4.667 4.850 1.00 97.00 121 ILE A N 1
ATOM 969 C CA . ILE A 1 121 ? -5.623 -5.507 3.854 1.00 97.00 121 ILE A CA 1
ATOM 970 C C . ILE A 1 121 ? -6.523 -5.715 2.630 1.00 97.00 121 ILE A C 1
ATOM 972 O O . ILE A 1 121 ? -6.073 -5.486 1.505 1.00 97.00 121 ILE A O 1
ATOM 976 N N . GLN A 1 122 ? -7.793 -6.075 2.835 1.00 96.62 122 GLN A N 1
ATOM 977 C CA . GLN A 1 122 ? -8.749 -6.302 1.746 1.00 96.62 122 GLN A CA 1
ATOM 978 C C . GLN A 1 122 ? -9.043 -5.025 0.948 1.00 96.62 122 GLN A C 1
ATOM 980 O O . GLN A 1 122 ? -9.153 -5.081 -0.272 1.00 96.62 122 GLN A O 1
ATOM 985 N N . TYR A 1 123 ? -9.066 -3.855 1.593 1.00 97.69 123 TYR A N 1
ATOM 986 C CA . TYR A 1 123 ? -9.169 -2.557 0.920 1.00 97.69 123 TYR A CA 1
ATOM 987 C C . TYR A 1 123 ? -8.029 -2.347 -0.076 1.00 97.69 123 TYR A C 1
ATOM 989 O O . TYR A 1 123 ? -8.254 -1.906 -1.205 1.00 97.69 123 TYR A O 1
ATOM 997 N N . CYS A 1 124 ? -6.801 -2.698 0.316 1.00 97.56 124 CYS A N 1
ATOM 998 C CA . CYS A 1 124 ? -5.661 -2.590 -0.584 1.00 97.56 124 CYS A CA 1
ATOM 999 C C . CYS A 1 124 ? -5.782 -3.569 -1.763 1.00 97.56 124 CYS A C 1
ATOM 1001 O O . CYS A 1 124 ? -5.524 -3.176 -2.897 1.00 97.56 124 CYS A O 1
ATOM 1003 N N . LEU A 1 125 ? -6.206 -4.811 -1.499 1.00 96.31 125 LEU A N 1
ATOM 1004 C CA . LEU A 1 125 ? -6.386 -5.863 -2.511 1.00 96.31 125 LEU A CA 1
ATOM 1005 C C . LEU A 1 125 ? -7.579 -5.625 -3.450 1.00 96.31 125 LEU A C 1
ATOM 1007 O O . LEU A 1 125 ? -7.616 -6.197 -4.536 1.00 96.31 125 LEU A O 1
ATOM 1011 N N . HIS A 1 126 ? -8.546 -4.790 -3.063 1.00 96.06 126 HIS A N 1
ATOM 1012 C CA . HIS A 1 126 ? -9.741 -4.534 -3.870 1.00 96.06 126 HIS A CA 1
ATOM 1013 C C . HIS A 1 126 ? -9.409 -3.860 -5.213 1.00 96.06 126 HIS A C 1
ATOM 1015 O O . HIS A 1 126 ? -10.091 -4.078 -6.216 1.00 96.06 126 HIS A O 1
ATOM 1021 N N . ASN A 1 127 ? -8.351 -3.041 -5.262 1.00 94.62 127 ASN A N 1
ATOM 1022 C CA . ASN A 1 127 ? -7.931 -2.402 -6.503 1.00 94.62 127 ASN A CA 1
ATOM 1023 C C . ASN A 1 127 ? -7.060 -3.348 -7.343 1.00 94.62 127 ASN A C 1
ATOM 1025 O O . ASN A 1 127 ? -5.979 -3.741 -6.915 1.00 94.62 127 ASN A O 1
ATOM 1029 N N . LYS A 1 128 ? -7.488 -3.643 -8.576 1.00 95.38 128 LYS A N 1
ATOM 1030 C CA . LYS A 1 128 ? -6.807 -4.587 -9.484 1.00 95.38 128 LYS A CA 1
ATOM 1031 C C . LYS A 1 128 ? -5.378 -4.190 -9.867 1.00 95.38 128 LYS A C 1
ATOM 1033 O O . LYS A 1 128 ? -4.619 -5.055 -10.289 1.00 95.38 128 LYS A O 1
ATOM 1038 N N . THR A 1 129 ? -5.003 -2.917 -9.732 1.00 97.50 129 THR A N 1
ATOM 1039 C CA . THR A 1 129 ? -3.614 -2.485 -9.933 1.00 97.50 129 THR A CA 1
ATOM 1040 C C . THR A 1 129 ? -2.695 -3.038 -8.839 1.00 97.50 129 THR A C 1
ATOM 1042 O O . THR A 1 129 ? -1.498 -3.183 -9.067 1.00 97.50 129 THR A O 1
ATOM 1045 N N . VAL A 1 130 ? -3.218 -3.380 -7.657 1.00 98.12 130 VAL A N 1
ATOM 1046 C CA . VAL A 1 130 ? -2.444 -3.957 -6.553 1.00 98.12 130 VAL A CA 1
ATOM 1047 C C . VAL A 1 130 ? -2.338 -5.472 -6.726 1.00 98.12 130 VAL A C 1
ATOM 1049 O O . VAL A 1 130 ? -3.305 -6.200 -6.536 1.00 98.12 130 VAL A O 1
ATOM 1052 N N . ALA A 1 131 ? -1.137 -5.960 -7.040 1.00 98.00 131 ALA A N 1
ATOM 1053 C CA . ALA A 1 131 ? -0.881 -7.396 -7.182 1.00 98.00 131 ALA A CA 1
ATOM 1054 C C . ALA A 1 131 ? -0.610 -8.090 -5.841 1.00 98.00 131 ALA A C 1
ATOM 1056 O O . ALA A 1 131 ? -0.858 -9.285 -5.695 1.00 98.00 131 ALA A O 1
ATOM 1057 N N . ALA A 1 132 ? -0.062 -7.361 -4.865 1.00 97.56 132 ALA A N 1
ATOM 1058 C CA . ALA A 1 132 ? 0.273 -7.913 -3.560 1.00 97.56 132 ALA A CA 1
ATOM 1059 C C . ALA A 1 132 ? 0.254 -6.843 -2.467 1.00 97.56 132 ALA A C 1
ATOM 1061 O O . ALA A 1 132 ? 0.560 -5.672 -2.698 1.00 97.56 132 ALA A O 1
ATOM 1062 N N . VAL A 1 133 ? -0.034 -7.281 -1.245 1.00 97.81 133 VAL A N 1
ATOM 1063 C CA . VAL A 1 133 ? 0.035 -6.471 -0.028 1.00 97.81 133 VAL A CA 1
ATOM 1064 C C . VAL A 1 133 ? 1.029 -7.130 0.921 1.00 97.81 133 VAL A C 1
ATOM 1066 O O . VAL A 1 133 ? 0.940 -8.330 1.170 1.00 97.81 133 VAL A O 1
ATOM 1069 N N . ILE A 1 134 ? 1.981 -6.357 1.447 1.00 97.12 134 IL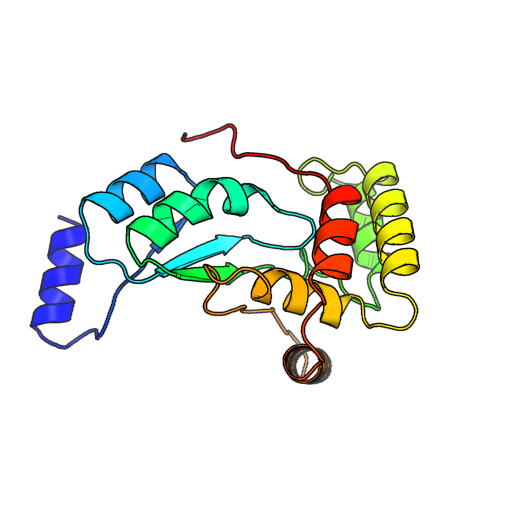E A N 1
ATOM 1070 C CA . ILE A 1 134 ? 3.039 -6.855 2.338 1.00 97.12 134 ILE A CA 1
ATOM 1071 C C . ILE A 1 134 ? 2.910 -6.237 3.744 1.00 97.12 134 ILE A C 1
ATOM 1073 O O . ILE A 1 134 ? 3.607 -5.271 4.080 1.00 97.12 134 ILE A O 1
ATOM 1077 N N . PRO A 1 135 ? 1.978 -6.730 4.585 1.00 96.56 135 PRO A N 1
ATOM 1078 C CA . PRO A 1 135 ? 1.839 -6.245 5.953 1.00 96.56 135 PRO A CA 1
ATOM 1079 C C . PRO A 1 135 ? 3.060 -6.642 6.795 1.00 96.56 135 PRO A C 1
ATOM 1081 O O . PRO A 1 135 ? 3.643 -7.710 6.621 1.00 96.56 135 PRO A O 1
ATOM 1084 N N . GLY A 1 136 ? 3.455 -5.772 7.727 1.00 94.81 136 GLY A N 1
ATOM 1085 C CA . GLY A 1 136 ? 4.520 -6.081 8.681 1.00 94.81 136 GLY A CA 1
ATOM 1086 C C . GLY A 1 136 ? 4.030 -7.005 9.798 1.00 94.81 136 GLY A C 1
ATOM 1087 O O . GLY A 1 136 ? 2.861 -6.954 10.179 1.00 94.81 136 GLY A O 1
ATOM 1088 N N . ALA A 1 137 ? 4.935 -7.810 10.350 1.00 94.94 137 ALA A N 1
ATOM 1089 C CA . ALA A 1 137 ? 4.711 -8.598 11.559 1.00 94.94 137 ALA A CA 1
ATOM 1090 C C . ALA A 1 137 ? 6.022 -8.706 12.350 1.00 94.94 137 ALA A C 1
ATOM 1092 O O . ALA A 1 137 ? 7.071 -8.996 11.779 1.00 94.94 137 ALA A O 1
ATOM 1093 N N . SER A 1 138 ? 5.962 -8.474 13.660 1.00 93.62 138 SER A N 1
ATOM 1094 C CA . SER A 1 138 ? 7.075 -8.640 14.606 1.00 93.62 138 SER A CA 1
ATOM 1095 C C . SER A 1 138 ? 6.795 -9.715 15.662 1.00 93.62 138 SER A C 1
ATOM 1097 O O . SER A 1 138 ? 7.548 -9.851 16.622 1.00 93.62 138 SER A O 1
ATOM 1099 N N . SER A 1 139 ? 5.693 -10.455 15.525 1.00 94.88 139 SER A N 1
ATOM 1100 C CA . SER A 1 139 ? 5.347 -11.601 16.364 1.00 94.88 139 SER A CA 1
ATOM 1101 C C . SER A 1 139 ? 4.611 -12.662 15.546 1.00 94.88 139 SER A C 1
ATOM 1103 O O . SER A 1 139 ? 4.007 -12.361 14.512 1.00 94.88 139 SER A O 1
ATOM 1105 N N . LEU A 1 140 ? 4.625 -13.907 16.029 1.00 96.75 140 LEU A N 1
ATOM 1106 C CA . LEU A 1 140 ? 3.875 -15.003 15.411 1.00 96.75 140 LEU A CA 1
ATOM 1107 C C . LEU A 1 140 ? 2.369 -14.707 15.368 1.00 96.75 140 LEU A C 1
ATOM 1109 O O . LEU A 1 140 ? 1.709 -15.017 14.381 1.00 96.75 140 LEU A O 1
ATOM 1113 N N . GLN A 1 141 ? 1.841 -14.060 16.408 1.00 94.00 141 GLN A N 1
ATOM 1114 C CA . GLN A 1 141 ? 0.438 -13.663 16.464 1.00 94.00 141 GLN A CA 1
ATOM 1115 C C . GLN A 1 141 ? 0.072 -12.700 15.324 1.00 94.00 141 GLN A C 1
ATOM 1117 O O . GLN A 1 141 ? -0.897 -12.947 14.615 1.00 94.00 141 GLN A O 1
ATOM 1122 N N . GLN A 1 142 ? 0.878 -11.658 15.087 1.00 94.25 142 GLN A N 1
ATOM 1123 C CA . GLN A 1 142 ? 0.641 -10.714 13.986 1.00 94.25 142 GLN A CA 1
ATOM 1124 C C . GLN A 1 142 ? 0.735 -11.394 12.617 1.00 94.25 142 GLN A C 1
ATOM 1126 O O . GLN A 1 142 ? -0.037 -11.087 11.713 1.00 94.25 142 GLN A O 1
ATOM 1131 N N . LEU A 1 143 ? 1.660 -12.347 12.457 1.00 94.94 143 LEU A N 1
ATOM 1132 C CA . LEU A 1 143 ? 1.748 -13.140 11.233 1.00 94.94 143 LEU A CA 1
ATOM 1133 C C . LEU A 1 143 ? 0.467 -13.958 11.007 1.00 94.94 143 LEU A C 1
ATOM 1135 O O . LEU A 1 143 ? -0.072 -13.956 9.903 1.00 94.94 143 LEU A O 1
ATOM 1139 N N . GLN A 1 144 ? -0.042 -14.624 12.045 1.00 94.44 144 GLN A N 1
ATOM 1140 C CA . GLN A 1 144 ? -1.291 -15.387 11.970 1.00 94.44 144 GLN A CA 1
ATOM 1141 C C . GLN A 1 144 ? -2.499 -14.489 11.674 1.00 94.44 144 GLN A C 1
ATOM 1143 O O . GLN A 1 144 ? -3.359 -14.875 10.888 1.00 94.44 144 GLN A O 1
ATOM 1148 N N . GLU A 1 145 ? -2.559 -13.293 12.260 1.00 92.31 145 GLU A N 1
ATOM 1149 C CA . GLU A 1 145 ? -3.591 -12.292 11.964 1.00 92.31 145 GLU A CA 1
ATOM 1150 C C . GLU A 1 145 ? -3.532 -11.842 10.498 1.00 92.31 145 GLU A C 1
ATOM 1152 O O . GLU A 1 145 ? -4.560 -11.850 9.824 1.00 92.31 145 GLU A O 1
ATOM 1157 N N . ASN A 1 146 ? -2.338 -11.563 9.963 1.00 93.88 146 ASN A N 1
ATOM 1158 C CA . ASN A 1 146 ? -2.153 -11.212 8.551 1.00 93.88 146 ASN A CA 1
ATOM 1159 C C . ASN A 1 146 ? -2.589 -12.346 7.602 1.00 93.88 146 ASN A C 1
ATOM 1161 O O . ASN A 1 146 ? -3.191 -12.076 6.564 1.00 93.88 146 ASN A O 1
ATOM 1165 N N . ILE A 1 147 ? -2.313 -13.610 7.952 1.00 93.44 147 ILE A N 1
ATOM 1166 C CA . ILE A 1 147 ? -2.754 -14.780 7.170 1.00 93.44 147 ILE A CA 1
ATOM 1167 C C . ILE A 1 147 ? -4.279 -14.914 7.206 1.00 93.44 147 ILE A C 1
ATOM 1169 O O . ILE A 1 147 ? -4.900 -15.143 6.174 1.00 93.44 147 ILE A O 1
ATOM 1173 N N . ARG A 1 148 ? -4.908 -14.748 8.375 1.00 92.38 148 ARG A N 1
ATOM 1174 C CA . ARG A 1 148 ? -6.377 -14.779 8.472 1.00 92.38 148 ARG A CA 1
ATOM 1175 C C . ARG A 1 148 ? -7.002 -13.648 7.660 1.00 92.38 148 ARG A C 1
ATOM 1177 O O . ARG A 1 148 ? -7.963 -13.888 6.940 1.00 92.38 148 ARG A O 1
ATOM 1184 N N . ALA A 1 149 ? -6.428 -12.448 7.729 1.00 89.25 149 ALA A N 1
ATOM 1185 C CA . ALA A 1 149 ? -6.884 -11.288 6.972 1.00 89.25 149 ALA A CA 1
ATOM 1186 C C . ALA A 1 149 ? -6.843 -11.513 5.451 1.00 89.25 149 ALA A C 1
ATOM 1188 O O . ALA A 1 149 ? -7.763 -11.100 4.748 1.00 89.25 149 ALA A O 1
ATOM 1189 N N . SER A 1 150 ? -5.821 -12.203 4.928 1.00 84.69 150 SER A N 1
ATOM 1190 C CA . SER A 1 150 ? -5.747 -12.511 3.491 1.00 84.69 150 SER A CA 1
ATOM 1191 C C . SER A 1 150 ? -6.748 -13.580 3.036 1.00 84.69 150 SER A C 1
ATOM 1193 O O . SER A 1 150 ? -7.074 -13.632 1.854 1.00 84.69 150 SER A O 1
ATOM 1195 N N . GLN A 1 151 ? -7.251 -14.406 3.958 1.00 87.31 151 GLN A N 1
ATOM 1196 C CA . GLN A 1 151 ? -8.248 -15.454 3.700 1.00 87.31 151 GLN A CA 1
ATOM 1197 C C . GLN A 1 151 ? -9.696 -14.987 3.895 1.00 87.31 151 GLN A C 1
ATOM 1199 O O . GLN A 1 151 ? -10.626 -15.742 3.612 1.00 87.31 151 GLN A O 1
ATOM 1204 N N . GLN A 1 152 ? -9.904 -13.770 4.400 1.00 88.56 152 GLN A N 1
ATOM 1205 C CA . GLN A 1 152 ? -11.239 -13.199 4.533 1.00 88.56 152 GLN A CA 1
ATOM 1206 C C . GLN A 1 152 ? -11.882 -12.935 3.174 1.00 88.56 152 GLN A C 1
ATOM 1208 O O . GLN A 1 152 ? -11.204 -12.792 2.154 1.00 88.56 152 GLN A O 1
ATOM 1213 N N . LEU A 1 153 ? -13.214 -12.853 3.184 1.00 90.19 153 LEU A N 1
ATOM 1214 C CA . LEU A 1 153 ? -13.966 -12.450 2.008 1.00 90.19 153 LEU A CA 1
ATOM 1215 C C . LEU A 1 153 ? -13.491 -11.062 1.545 1.00 90.19 153 LEU A C 1
ATOM 1217 O O . LEU A 1 153 ? -13.301 -10.174 2.383 1.00 90.19 153 LEU A O 1
ATOM 1221 N N . PRO A 1 154 ? -13.295 -10.864 0.231 1.00 93.12 154 PRO A N 1
ATOM 1222 C CA . PRO A 1 154 ? -13.015 -9.544 -0.308 1.00 93.12 154 PRO A CA 1
ATOM 1223 C C . PRO A 1 154 ? -14.134 -8.567 0.041 1.00 93.12 154 PRO A C 1
ATOM 1225 O O . PRO A 1 154 ? -15.302 -8.955 0.089 1.00 93.12 154 PRO A O 1
ATOM 1228 N N . LEU A 1 155 ? -13.779 -7.291 0.202 1.00 94.38 155 LEU A N 1
ATOM 1229 C CA . LEU A 1 155 ? -14.777 -6.232 0.333 1.00 94.38 155 LEU A CA 1
ATOM 1230 C C . LEU A 1 155 ? -15.694 -6.231 -0.887 1.00 94.38 155 LEU A C 1
ATOM 1232 O O . LEU A 1 155 ? -15.226 -6.265 -2.034 1.00 94.38 155 LEU A O 1
ATOM 1236 N N . THR A 1 156 ? -16.992 -6.122 -0.635 1.00 95.06 156 THR A N 1
ATOM 1237 C CA . THR A 1 156 ? -17.967 -5.802 -1.672 1.00 95.06 156 THR A CA 1
ATOM 1238 C C . THR A 1 156 ? -17.656 -4.433 -2.275 1.00 95.06 156 THR A C 1
ATOM 1240 O O . THR A 1 156 ? -16.961 -3.592 -1.691 1.00 95.06 156 THR A O 1
ATOM 1243 N N . LYS A 1 157 ? -18.170 -4.191 -3.482 1.00 95.62 157 LYS A N 1
ATOM 1244 C CA . LYS A 1 157 ? -18.004 -2.893 -4.144 1.00 95.62 157 LYS A CA 1
ATOM 1245 C C . LYS A 1 157 ? -18.645 -1.779 -3.314 1.00 95.62 157 LYS A C 1
ATOM 1247 O O . LYS A 1 157 ? -18.114 -0.673 -3.245 1.00 95.62 157 LYS A O 1
ATOM 1252 N N . GLU A 1 158 ? -19.771 -2.082 -2.683 1.00 95.56 158 GLU A N 1
ATOM 1253 C CA . GLU A 1 158 ? -20.523 -1.178 -1.827 1.00 95.56 158 GLU A CA 1
ATOM 1254 C C . GLU A 1 158 ? -19.702 -0.800 -0.590 1.00 95.56 158 GLU A C 1
ATOM 1256 O O . GLU A 1 158 ? -19.506 0.391 -0.351 1.00 95.56 158 GLU A O 1
ATOM 1261 N N . GLU A 1 159 ? -19.147 -1.775 0.139 1.00 95.31 159 GLU A N 1
ATOM 1262 C CA . GLU A 1 159 ? -18.271 -1.523 1.297 1.00 95.31 159 GLU A CA 1
ATOM 1263 C C . GLU A 1 159 ? -17.039 -0.705 0.906 1.00 95.31 159 GLU A C 1
ATOM 1265 O O . GLU A 1 159 ? -16.717 0.282 1.569 1.00 95.31 159 GLU A O 1
ATOM 1270 N N . TYR A 1 160 ? -16.379 -1.062 -0.201 1.00 96.81 160 TYR A N 1
ATOM 1271 C CA . TYR A 1 160 ? -15.217 -0.329 -0.700 1.00 96.81 160 TYR A CA 1
ATOM 1272 C C . TYR A 1 160 ? -15.550 1.146 -0.970 1.00 96.81 160 TYR A C 1
ATOM 1274 O O . TYR A 1 160 ? -14.849 2.040 -0.493 1.00 96.81 160 TYR A O 1
ATOM 1282 N N . VAL A 1 161 ? -16.661 1.418 -1.665 1.00 97.19 161 VAL A N 1
ATOM 1283 C CA . VAL A 1 161 ? -17.115 2.787 -1.960 1.00 97.19 161 VAL A CA 1
ATOM 1284 C C . VAL A 1 161 ? -17.531 3.541 -0.694 1.00 97.19 161 VAL A C 1
ATOM 1286 O O . VAL A 1 161 ? -17.285 4.744 -0.605 1.00 97.19 161 VAL A O 1
ATOM 1289 N N . GLN A 1 162 ? -18.148 2.882 0.292 1.00 97.69 162 GLN A N 1
ATOM 1290 C CA . GLN A 1 162 ? -18.490 3.535 1.563 1.00 97.69 162 GLN A CA 1
ATOM 1291 C C . GLN A 1 162 ? -17.237 3.929 2.344 1.00 97.69 162 GLN A C 1
ATOM 1293 O O . GLN A 1 162 ? -17.111 5.082 2.757 1.00 97.69 162 GLN A O 1
ATOM 1298 N N . LEU A 1 163 ? -16.262 3.024 2.455 1.00 98.12 163 LEU A N 1
ATOM 1299 C CA . LEU A 1 163 ? -14.978 3.313 3.091 1.00 98.12 163 LEU A CA 1
ATOM 1300 C C . LEU A 1 163 ? -14.277 4.504 2.426 1.00 98.12 163 LEU A C 1
ATOM 1302 O O . LEU A 1 163 ? -13.806 5.401 3.124 1.00 98.12 163 LEU A O 1
ATOM 1306 N N . GLN A 1 164 ? -14.286 4.579 1.091 1.00 97.75 164 GLN A N 1
ATOM 1307 C CA . GLN A 1 164 ? -13.708 5.699 0.340 1.00 97.75 164 GLN A CA 1
ATOM 1308 C C . GLN A 1 164 ? -14.349 7.063 0.629 1.00 97.75 164 GLN A C 1
ATOM 1310 O O . GLN A 1 164 ? -13.683 8.079 0.432 1.00 97.75 164 GLN A O 1
ATOM 1315 N N . LYS A 1 165 ? -15.616 7.112 1.055 1.00 97.62 165 LYS A N 1
ATOM 1316 C CA . LYS A 1 165 ? -16.292 8.368 1.431 1.00 97.62 165 LYS A CA 1
ATOM 1317 C C . LYS A 1 165 ? -15.901 8.844 2.827 1.00 97.62 165 LYS A C 1
ATOM 1319 O O . LYS A 1 165 ? -15.966 10.037 3.096 1.00 97.62 165 LYS A O 1
ATOM 1324 N N . ILE A 1 166 ? -15.528 7.912 3.701 1.00 97.38 166 ILE A N 1
ATOM 1325 C CA . ILE A 1 166 ? -15.184 8.181 5.101 1.00 97.38 166 ILE A CA 1
ATOM 1326 C C . ILE A 1 166 ? -13.743 8.674 5.217 1.00 97.38 166 ILE A C 1
ATOM 1328 O O . ILE A 1 166 ? -13.442 9.554 6.019 1.00 97.38 166 ILE A O 1
ATOM 1332 N N . VAL A 1 167 ? -12.841 8.106 4.417 1.00 97.56 167 VAL A N 1
ATOM 1333 C CA . VAL A 1 167 ? -11.405 8.383 4.505 1.00 97.56 167 VAL A CA 1
ATOM 1334 C C . VAL A 1 167 ? -10.959 9.434 3.490 1.00 97.56 167 VAL A C 1
ATOM 1336 O O . VAL A 1 167 ? -11.393 9.443 2.336 1.00 97.56 167 VAL A O 1
ATOM 1339 N N . LYS A 1 168 ? -10.026 10.296 3.904 1.00 97.62 168 LYS A N 1
ATOM 1340 C CA . LYS A 1 168 ? -9.443 11.360 3.079 1.00 97.62 168 LYS A CA 1
ATOM 1341 C C . LYS A 1 168 ? -8.813 10.812 1.796 1.00 97.62 168 LYS A C 1
ATOM 1343 O O . LYS A 1 168 ? -8.168 9.760 1.791 1.00 97.62 168 LYS A O 1
ATOM 1348 N N . TYR A 1 169 ? -8.954 11.585 0.723 1.00 96.62 169 TYR A N 1
ATOM 1349 C CA . TYR A 1 169 ? -8.284 11.364 -0.553 1.00 96.62 169 TYR A CA 1
ATOM 1350 C C . TYR A 1 169 ? -7.274 12.486 -0.810 1.00 96.62 169 TYR A C 1
ATOM 1352 O O . TYR A 1 169 ? -7.583 13.492 -1.445 1.00 96.62 169 TY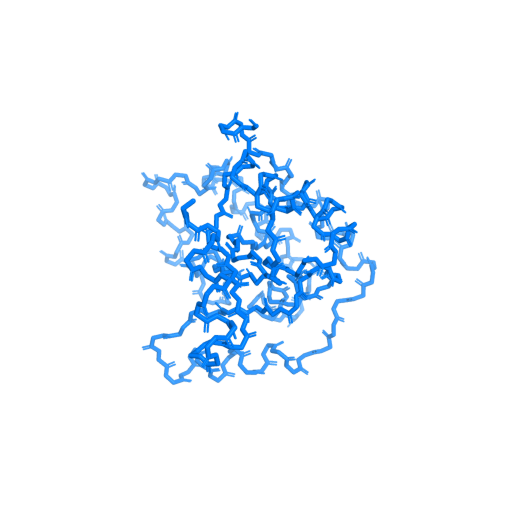R A O 1
ATOM 1360 N N . ASP A 1 170 ? -6.064 12.314 -0.284 1.00 94.44 170 ASP A N 1
ATOM 1361 C CA . ASP A 1 170 ? -4.956 13.229 -0.551 1.00 94.44 170 ASP A CA 1
ATOM 1362 C C . ASP A 1 170 ? -4.194 12.816 -1.811 1.00 94.44 170 ASP A C 1
ATOM 1364 O O . ASP A 1 170 ? -4.151 11.639 -2.166 1.00 94.44 170 ASP A O 1
ATOM 1368 N N . THR A 1 171 ? -3.476 13.762 -2.418 1.00 93.94 171 THR A N 1
ATOM 1369 C CA . THR A 1 171 ? -2.529 13.515 -3.520 1.00 93.94 171 THR A CA 1
ATOM 1370 C C . THR A 1 171 ? -1.100 13.892 -3.125 1.00 93.94 171 THR A C 1
ATOM 1372 O O . THR A 1 171 ? -0.877 14.661 -2.186 1.00 93.94 171 THR A O 1
ATOM 1375 N N . TYR A 1 172 ? -0.089 13.384 -3.835 1.00 91.31 172 TYR A N 1
ATOM 1376 C CA . TYR A 1 172 ? 1.289 13.838 -3.615 1.00 91.31 172 TYR A CA 1
ATOM 1377 C C . TYR A 1 172 ? 1.463 15.279 -4.120 1.00 91.31 172 TYR A C 1
ATOM 1379 O O . TYR A 1 172 ? 1.288 15.544 -5.309 1.00 91.31 172 TYR A O 1
ATOM 1387 N N . ALA A 1 173 ? 1.820 16.200 -3.219 1.00 85.31 173 ALA A N 1
ATOM 1388 C CA . ALA A 1 173 ? 2.084 17.603 -3.554 1.00 85.31 173 ALA A CA 1
ATOM 1389 C C . ALA A 1 173 ? 3.504 17.835 -4.106 1.00 85.31 173 ALA A C 1
ATOM 1391 O O . ALA A 1 173 ? 3.716 18.707 -4.942 1.00 85.31 173 ALA A O 1
ATOM 1392 N N . LEU A 1 174 ? 4.481 17.046 -3.649 1.00 78.06 174 LEU A N 1
ATOM 1393 C CA . LEU A 1 174 ? 5.890 17.167 -4.031 1.00 78.06 174 LEU A CA 1
ATOM 1394 C C . LEU A 1 174 ? 6.264 16.153 -5.119 1.00 78.06 174 LEU A C 1
ATOM 1396 O O . LEU A 1 174 ? 5.713 15.054 -5.164 1.00 78.06 174 LEU A O 1
ATOM 1400 N N . HIS A 1 175 ? 7.270 16.496 -5.931 1.00 76.69 175 HIS A N 1
ATOM 1401 C CA . HIS A 1 175 ? 7.856 15.622 -6.959 1.00 76.69 175 HIS A CA 1
ATOM 1402 C C . HIS A 1 175 ? 6.862 15.128 -8.032 1.00 76.69 175 HIS A C 1
ATOM 1404 O O . HIS A 1 175 ? 7.015 14.007 -8.520 1.00 76.69 175 HIS A O 1
ATOM 1410 N N . ARG A 1 176 ? 5.844 15.934 -8.368 1.00 75.75 176 ARG A N 1
ATOM 1411 C CA . ARG A 1 176 ? 4.864 15.631 -9.429 1.00 75.75 176 ARG A CA 1
ATOM 1412 C C . ARG A 1 176 ? 5.485 15.567 -10.829 1.00 75.75 176 ARG A C 1
ATOM 1414 O O . ARG A 1 176 ? 6.504 16.260 -11.034 1.00 75.75 176 ARG A O 1
#

Mean predicted aligned error: 2.97 Å

Organism: Bacillus cereus (NCBI:txid1396)

Secondary structure (DSSP, 8-state):
-HHHHHHHHHHTTS-S--EEE---HHHHHHHHHHS---EEEEE-BTTB-GGGGGHHHHHHTTPEEEEE-TTGGGTTSSS-HHHHGGGGTS-BTTB-HHHHHHHHHHHHHHHTTS-HHHHHHHHHHHSTTEEEEE---SSHHHHHHHHHHHHSPPPPHHHHHHHHHHS------S--

pLDDT: mean 95.88, std 3.56, range [75.75, 98.75]